Protein AF-D7URT6-F1 (afdb_monomer)

Secondary structure (DSSP, 8-state):
--TTTT-SEEEEEEEEEE-GGGGGT--TTS-GGGGHHHHHH----EEEEEEEEEEHHHHHHHHHHHTTS---EEEEEEEEEESPPPPPPTTPPPB--SEEEEEEEEETTGGGHHHHHHHTB-TT--EEEEES-S-----TTTPPP-TT--EEE-TT-TT-HHHHHHHHS-TTS-TT--EEE-TTS----HHHHHHHHHHHT---SEEE-TTS---SSPPTTS------TT--EEE-TTS--SSPPSS--S--SEEE-TTS---SPPP-

pLDDT: mean 91.6, std 8.25, range [48.69, 98.69]

Nearest PDB structures (foldseek):
  1wwl-assembly1_B  TM=9.695E-01  e=3.373E-27  Mus musculus
  4glp-assembly1_A  TM=9.513E-01  e=6.652E-26  Homo sapiens
  6nig-assembly1_B  TM=7.083E-01  e=5.178E-06  Homo sapiens
  3a79-assembly1_B  TM=6.663E-01  e=2.865E-05  Mus musculus
  6nih-assembly1_A  TM=6.741E-01  e=2.344E-04  Homo sapiens

Structure (mmCIF, N/CA/C/O backbone):
data_AF-D7URT6-F1
#
_entry.id   AF-D7URT6-F1
#
loop_
_atom_site.group_PDB
_atom_site.id
_atom_site.type_symbol
_atom_site.label_atom_id
_atom_site.label_alt_id
_atom_site.label_comp_id
_atom_site.label_asym_id
_atom_site.label_entity_id
_atom_site.label_seq_id
_atom_site.pdbx_PDB_ins_code
_atom_site.Cartn_x
_atom_site.Cartn_y
_atom_site.Cartn_z
_atom_site.occupancy
_atom_site.B_iso_or_equiv
_atom_site.auth_seq_id
_atom_site.auth_comp_id
_atom_site.auth_asym_id
_atom_site.auth_atom_id
_atom_site.pdbx_PDB_model_num
ATOM 1 N N . ALA A 1 1 ? -30.650 -4.615 18.374 1.00 48.69 1 ALA A N 1
ATOM 2 C CA . ALA A 1 1 ? -30.144 -5.983 18.142 1.00 48.69 1 ALA A CA 1
ATOM 3 C C . ALA A 1 1 ? -28.849 -5.892 17.343 1.00 48.69 1 ALA A C 1
ATOM 5 O O . ALA A 1 1 ? -28.851 -5.259 16.295 1.00 48.69 1 ALA A O 1
ATOM 6 N N . PHE A 1 2 ? -27.748 -6.452 17.845 1.00 75.50 2 PHE A N 1
ATOM 7 C CA . PHE A 1 2 ? -26.456 -6.427 17.156 1.00 75.50 2 PHE A CA 1
ATOM 8 C C . PHE A 1 2 ? -26.371 -7.612 16.179 1.00 75.50 2 PHE A C 1
ATOM 10 O O . PHE A 1 2 ? -26.041 -8.725 16.576 1.00 75.50 2 PHE A O 1
ATOM 17 N N . GLN A 1 3 ? -26.728 -7.392 14.912 1.00 79.06 3 GLN A N 1
ATOM 18 C CA . GLN A 1 3 ? -26.862 -8.473 13.921 1.00 79.06 3 GLN A CA 1
ATOM 19 C C . GLN A 1 3 ? -25.513 -9.025 13.419 1.00 79.06 3 GLN A C 1
ATOM 21 O O . GLN A 1 3 ? -25.420 -10.205 13.100 1.00 79.06 3 GLN A O 1
ATOM 26 N N . CYS A 1 4 ? -24.447 -8.217 13.412 1.00 84.56 4 CYS A N 1
ATOM 27 C CA . CYS A 1 4 ? -23.161 -8.589 12.799 1.00 84.56 4 CYS A CA 1
ATOM 28 C C . CYS A 1 4 ? -22.123 -9.183 13.776 1.00 84.56 4 CYS A C 1
ATOM 30 O O . CYS A 1 4 ? -20.981 -9.416 13.397 1.00 84.56 4 CYS A O 1
ATOM 32 N N . VAL A 1 5 ? -22.485 -9.439 15.037 1.00 78.75 5 VAL A N 1
ATOM 33 C CA . VAL A 1 5 ? -21.539 -9.827 16.115 1.00 78.75 5 VAL A CA 1
ATOM 34 C C . VAL A 1 5 ? -20.852 -11.170 15.850 1.00 78.75 5 VAL A C 1
ATOM 36 O O . VAL A 1 5 ? -19.694 -11.373 16.221 1.00 78.75 5 VAL A O 1
ATOM 39 N N . ALA A 1 6 ? -21.563 -12.091 15.198 1.00 85.12 6 ALA A N 1
ATOM 40 C CA . ALA A 1 6 ? -21.060 -13.423 14.875 1.00 85.12 6 ALA A CA 1
ATOM 41 C C . ALA A 1 6 ? -20.276 -13.482 13.551 1.00 85.12 6 ALA A C 1
ATOM 43 O O . ALA A 1 6 ? -19.681 -14.521 13.255 1.00 85.12 6 ALA A O 1
ATOM 44 N N . ALA A 1 7 ? -20.270 -12.401 12.765 1.00 92.19 7 ALA A N 1
ATOM 45 C CA . ALA A 1 7 ? -19.642 -12.374 11.452 1.00 92.19 7 ALA A CA 1
ATOM 46 C C . ALA A 1 7 ? -18.107 -12.343 11.553 1.00 92.19 7 ALA A C 1
ATOM 48 O O . ALA A 1 7 ? -17.528 -11.783 12.486 1.00 92.19 7 ALA A O 1
ATOM 49 N N . VAL A 1 8 ? -17.442 -12.969 10.580 1.00 94.94 8 VAL A N 1
ATOM 50 C CA . VAL A 1 8 ? -15.973 -12.945 10.437 1.00 94.94 8 VAL A CA 1
ATOM 51 C C . VAL A 1 8 ? -15.530 -11.759 9.581 1.00 94.94 8 VAL A C 1
ATOM 53 O O . VAL A 1 8 ? -14.460 -11.192 9.809 1.00 94.94 8 VAL A O 1
ATOM 56 N N . GLU A 1 9 ? -16.376 -11.369 8.637 1.00 96.50 9 GLU A N 1
ATOM 57 C CA . GLU A 1 9 ? -16.185 -10.244 7.737 1.00 96.50 9 GLU A CA 1
ATOM 58 C C . GLU A 1 9 ? -17.343 -9.272 7.918 1.00 96.50 9 GLU A C 1
ATOM 60 O O . GLU A 1 9 ? -18.505 -9.679 7.968 1.00 96.50 9 GLU A O 1
ATOM 65 N N . VAL A 1 10 ? -17.009 -7.999 8.100 1.00 96.50 10 VAL A N 1
ATOM 66 C CA . VAL A 1 10 ? -17.982 -6.933 8.324 1.00 96.50 10 VAL A CA 1
ATOM 67 C C . VAL A 1 10 ? -17.631 -5.761 7.431 1.00 96.50 10 VAL A C 1
ATOM 69 O O . VAL A 1 10 ? -16.489 -5.309 7.406 1.00 96.50 10 VAL A O 1
ATOM 72 N N . GLU A 1 11 ? -18.639 -5.243 6.745 1.00 96.69 11 GLU A N 1
ATOM 73 C CA . GLU A 1 11 ? -18.538 -4.048 5.923 1.00 96.69 11 GLU A CA 1
ATOM 74 C C . GLU A 1 11 ? -19.491 -2.979 6.457 1.00 96.69 11 GLU A C 1
ATOM 76 O O . GLU A 1 11 ? -20.668 -3.241 6.716 1.00 96.69 11 GLU A O 1
ATOM 81 N N . ILE A 1 12 ? -18.969 -1.770 6.646 1.00 95.06 12 ILE A N 1
ATOM 82 C CA . ILE A 1 12 ? -19.717 -0.615 7.131 1.00 95.06 12 ILE A CA 1
ATOM 83 C C . ILE A 1 12 ? -19.572 0.506 6.107 1.00 95.06 12 ILE A C 1
ATOM 85 O O . ILE A 1 12 ? -18.485 1.051 5.913 1.00 95.06 12 ILE A O 1
ATOM 89 N N . ARG A 1 13 ? -20.687 0.874 5.470 1.00 95.62 13 ARG A N 1
ATOM 90 C CA . ARG A 1 13 ? -20.753 1.968 4.494 1.00 95.62 13 ARG A CA 1
ATOM 91 C C . ARG A 1 13 ? -21.508 3.159 5.075 1.00 95.62 13 ARG A C 1
ATOM 93 O O . ARG A 1 13 ? -22.660 3.024 5.479 1.00 95.62 13 ARG A O 1
ATOM 100 N N . GLY A 1 14 ? -20.875 4.330 5.088 1.00 91.81 14 GLY A N 1
ATOM 101 C CA . GLY A 1 14 ? -21.492 5.576 5.557 1.00 91.81 14 GLY A CA 1
ATOM 102 C C . GLY A 1 14 ? -22.367 6.286 4.518 1.00 91.81 14 GLY A C 1
ATOM 103 O O . GLY A 1 14 ? -23.086 7.221 4.868 1.00 91.81 14 GLY A O 1
ATOM 104 N N . GLY A 1 15 ? -22.324 5.864 3.248 1.00 92.75 15 GLY A N 1
ATOM 105 C CA . GLY A 1 15 ? -23.099 6.462 2.154 1.00 92.75 15 GLY A CA 1
ATOM 106 C C . GLY A 1 15 ? -22.745 7.925 1.853 1.00 92.75 15 GLY A C 1
ATOM 107 O O . GLY A 1 15 ? -23.629 8.706 1.516 1.00 92.75 15 GLY A O 1
ATOM 108 N N . GLY A 1 16 ? -21.486 8.320 2.050 1.00 90.69 16 GLY A N 1
ATOM 109 C CA . GLY A 1 16 ? -20.978 9.683 1.862 1.00 90.69 16 GLY A CA 1
ATOM 110 C C . GLY A 1 16 ? -21.329 10.656 2.992 1.00 90.69 16 GLY A C 1
ATOM 111 O O . GLY A 1 16 ? -21.086 11.854 2.874 1.00 90.69 16 GLY A O 1
ATOM 112 N N . ARG A 1 17 ? -21.923 10.177 4.092 1.00 93.75 17 ARG A N 1
ATOM 113 C CA . ARG A 1 17 ? -22.353 11.035 5.205 1.00 93.75 17 ARG A CA 1
ATOM 114 C C . ARG A 1 17 ? -21.171 11.526 6.042 1.00 93.75 17 ARG A C 1
ATOM 116 O O . ARG A 1 17 ? -20.199 10.799 6.247 1.00 93.75 17 ARG A O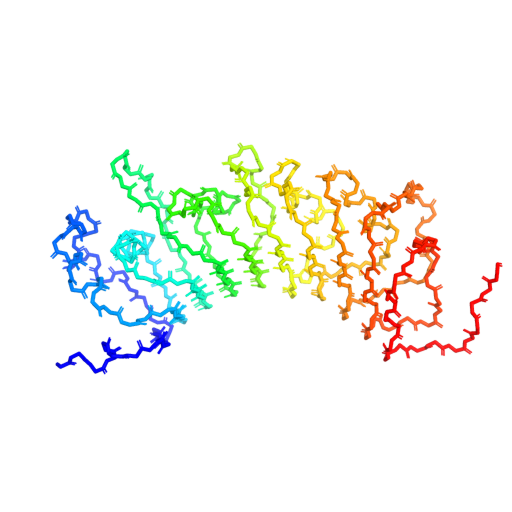 1
ATOM 123 N N . SER A 1 18 ? -21.313 12.734 6.591 1.00 94.94 18 SER A N 1
ATOM 124 C CA . SER A 1 18 ? -20.423 13.252 7.636 1.00 94.94 18 SER A CA 1
ATOM 125 C C . SER A 1 18 ? -20.775 12.657 8.996 1.00 94.94 18 SER A C 1
ATOM 127 O O . SER A 1 18 ? -21.934 12.686 9.422 1.00 94.94 18 SER A O 1
ATOM 129 N N . LEU A 1 19 ? -19.761 12.123 9.676 1.00 94.06 19 LEU A N 1
ATOM 130 C CA . LEU A 1 19 ? -19.852 11.581 11.029 1.00 94.06 19 LEU A CA 1
ATOM 131 C C . LEU A 1 19 ? -19.512 12.614 12.116 1.00 94.06 19 LEU A C 1
ATOM 133 O O . LEU A 1 19 ? -19.599 12.288 13.296 1.00 94.06 19 LEU A O 1
ATOM 137 N N . GLU A 1 20 ? -19.210 13.866 11.758 1.00 91.56 20 GLU A N 1
ATOM 138 C CA . GLU A 1 20 ? -18.975 14.970 12.708 1.00 91.56 20 GLU A CA 1
ATOM 139 C C . GLU A 1 20 ? -20.057 15.106 13.799 1.00 91.56 20 GLU A C 1
ATOM 141 O O . GLU A 1 20 ? -19.698 15.305 14.963 1.00 91.56 20 GLU A O 1
ATOM 146 N N . PRO A 1 21 ? -21.371 14.930 13.522 1.00 92.06 21 PRO A N 1
ATOM 147 C CA . PRO A 1 21 ? -22.391 15.025 14.568 1.00 92.06 21 PRO A CA 1
ATOM 148 C C . PRO A 1 21 ? -22.237 13.990 15.694 1.00 92.06 21 PRO A C 1
ATOM 150 O O . PRO A 1 21 ? -22.777 14.197 16.784 1.00 92.06 21 PRO A O 1
ATOM 153 N N . LEU A 1 22 ? -21.516 12.885 15.457 1.00 88.62 22 LEU A N 1
ATOM 154 C CA . LEU A 1 22 ? -21.252 11.864 16.474 1.00 88.62 22 LEU A CA 1
ATOM 155 C C . LEU A 1 22 ? -20.263 12.339 17.541 1.00 88.62 22 LEU A C 1
ATOM 157 O O . LEU A 1 22 ? -20.326 11.827 18.654 1.00 88.62 22 LEU A O 1
ATOM 161 N N . LEU A 1 23 ? -19.440 13.358 17.272 1.00 86.31 23 LEU A N 1
ATOM 162 C CA . LEU A 1 23 ? -18.526 13.931 18.270 1.00 86.31 23 LEU A CA 1
ATOM 163 C C . LEU A 1 23 ? -19.263 14.502 19.491 1.00 86.31 23 LEU A C 1
ATOM 165 O O . LEU A 1 23 ? -18.725 14.517 20.588 1.00 86.31 23 LEU A O 1
ATOM 169 N N . LYS A 1 24 ? -20.521 14.936 19.330 1.00 86.25 24 LYS A N 1
ATOM 170 C CA . LYS A 1 24 ? -21.352 15.414 20.452 1.00 86.25 24 LYS A CA 1
ATOM 171 C C . LYS A 1 24 ? -21.920 14.279 21.310 1.00 86.25 24 LYS A C 1
ATOM 173 O O . LYS A 1 24 ? -22.498 14.544 22.358 1.00 86.25 24 LYS A O 1
ATOM 178 N N . ARG A 1 25 ? -21.856 13.039 20.820 1.00 80.44 25 ARG A N 1
ATOM 179 C CA . ARG A 1 25 ? -22.504 11.860 21.419 1.00 80.44 25 ARG A CA 1
ATOM 180 C C . ARG A 1 25 ? -21.507 10.821 21.914 1.00 80.44 25 ARG A C 1
ATOM 182 O O . ARG A 1 25 ? -21.854 10.037 22.789 1.00 80.44 25 ARG A O 1
ATOM 189 N N . VAL A 1 26 ? -20.320 10.784 21.320 1.00 79.69 26 VAL A N 1
ATOM 190 C CA . VAL A 1 26 ? -19.266 9.824 21.626 1.00 79.69 26 VAL A CA 1
ATOM 191 C C . VAL A 1 26 ? -18.120 10.575 22.278 1.00 79.69 26 VAL A C 1
ATOM 193 O O . VAL A 1 26 ? -17.533 11.463 21.665 1.00 79.69 26 VAL A O 1
ATOM 196 N N . ASP A 1 27 ? -17.791 10.189 23.505 1.00 75.81 27 ASP A N 1
ATOM 197 C CA . ASP A 1 27 ? -16.550 10.617 24.132 1.00 75.81 27 ASP A CA 1
ATOM 198 C C . ASP A 1 27 ? -15.394 9.799 23.544 1.00 75.81 27 ASP A C 1
ATOM 200 O O . ASP A 1 27 ? -15.218 8.621 23.858 1.00 75.81 27 ASP A O 1
ATOM 204 N N . ALA A 1 28 ? -14.624 10.423 22.651 1.00 66.81 28 ALA A N 1
ATOM 205 C CA . ALA A 1 28 ? -13.457 9.807 22.023 1.00 66.81 28 ALA A CA 1
ATOM 206 C C . ALA A 1 28 ? -12.317 9.514 23.020 1.00 66.81 28 ALA A C 1
ATOM 208 O O . ALA A 1 28 ? -11.410 8.755 22.685 1.00 66.81 28 ALA A O 1
ATOM 209 N N . ASN A 1 29 ? -12.377 10.080 24.233 1.00 67.62 29 ASN A N 1
ATOM 210 C CA . ASN A 1 29 ? -11.417 9.847 25.311 1.00 67.62 29 ASN A CA 1
ATOM 211 C C . ASN A 1 29 ? -11.916 8.831 26.350 1.00 67.62 29 ASN A C 1
ATOM 213 O O . ASN A 1 29 ? -11.217 8.575 27.333 1.00 67.62 29 ASN A O 1
ATOM 217 N N . ALA A 1 30 ? -13.111 8.258 26.166 1.00 75.56 30 ALA A N 1
ATOM 218 C CA . ALA A 1 30 ? -13.621 7.224 27.057 1.00 75.56 30 ALA A CA 1
ATOM 219 C C . ALA A 1 30 ? -12.663 6.023 27.099 1.00 75.56 30 ALA A C 1
ATOM 221 O O . ALA A 1 30 ? -12.114 5.625 26.069 1.00 75.56 30 ALA A O 1
ATOM 222 N N . ASP A 1 31 ? -12.480 5.421 28.281 1.00 79.88 31 ASP A N 1
ATOM 223 C CA . ASP A 1 31 ? -11.551 4.298 28.441 1.00 79.88 31 ASP A CA 1
ATOM 224 C C . ASP A 1 31 ? -12.008 3.098 27.582 1.00 79.88 31 ASP A C 1
ATOM 226 O O . ASP A 1 31 ? -13.041 2.480 27.880 1.00 79.88 31 ASP A O 1
ATOM 230 N N . PRO A 1 32 ? -11.246 2.712 26.536 1.00 79.62 32 PRO A N 1
ATOM 231 C CA . PRO A 1 32 ? -11.631 1.627 25.638 1.00 79.62 32 PRO A CA 1
ATOM 232 C C . PRO A 1 32 ? -11.699 0.269 26.352 1.00 79.62 32 PRO A C 1
ATOM 234 O O . PRO A 1 32 ? -12.360 -0.649 25.856 1.00 79.62 32 PRO A O 1
ATOM 237 N N . ARG A 1 33 ? -11.080 0.130 27.538 1.00 82.50 33 ARG A N 1
ATOM 238 C CA . ARG A 1 33 ? -11.137 -1.089 28.359 1.00 82.50 33 ARG A CA 1
ATOM 239 C C . ARG A 1 33 ? -12.557 -1.465 28.767 1.00 82.50 33 ARG A C 1
ATOM 241 O O . ARG A 1 33 ? -12.831 -2.653 28.911 1.00 82.50 33 ARG A O 1
ATOM 248 N N . GLN A 1 34 ? -13.471 -0.499 28.872 1.00 85.25 34 GLN A N 1
ATOM 249 C CA . GLN A 1 34 ? -14.874 -0.759 29.217 1.00 85.25 34 GLN A CA 1
ATOM 250 C C . GLN A 1 34 ? -15.575 -1.679 28.204 1.00 85.25 34 GLN A C 1
ATOM 252 O O . GLN A 1 34 ? -16.485 -2.421 28.566 1.00 85.25 34 GLN A O 1
ATOM 257 N N . TYR A 1 35 ? -15.129 -1.673 26.945 1.00 84.00 35 TYR A N 1
ATOM 258 C CA . TYR A 1 35 ? -15.700 -2.491 25.871 1.00 84.00 35 TYR A CA 1
ATOM 259 C C . TYR A 1 35 ? -14.833 -3.702 25.507 1.00 84.00 35 TYR A C 1
ATOM 261 O O . TYR A 1 35 ? -15.192 -4.462 24.603 1.00 84.00 35 TYR A O 1
ATOM 269 N N . ALA A 1 36 ? -13.703 -3.904 26.195 1.00 85.69 36 ALA A N 1
ATOM 270 C CA . ALA A 1 36 ? -12.697 -4.887 25.808 1.00 85.69 36 ALA A CA 1
ATOM 271 C C . ALA A 1 36 ? -13.251 -6.316 25.761 1.00 85.69 36 ALA A C 1
ATOM 273 O O . ALA A 1 36 ? -13.010 -7.016 24.779 1.00 85.69 36 ALA A O 1
ATOM 274 N N . ASP A 1 37 ? -14.028 -6.746 26.759 1.00 87.81 37 ASP A N 1
ATOM 275 C CA . ASP A 1 37 ? -14.575 -8.110 26.800 1.00 87.81 37 ASP A CA 1
ATOM 276 C C . ASP A 1 37 ? -15.586 -8.361 25.676 1.00 87.81 37 ASP A C 1
ATOM 278 O O . ASP A 1 37 ? -15.512 -9.380 24.982 1.00 87.81 37 ASP A O 1
ATOM 282 N N . THR A 1 38 ? -16.466 -7.390 25.422 1.00 88.00 38 THR A N 1
ATOM 283 C CA . THR A 1 38 ? -17.446 -7.445 24.330 1.00 88.00 38 THR A CA 1
ATOM 284 C C . THR A 1 38 ? -16.752 -7.541 22.974 1.00 88.00 38 THR A C 1
ATOM 286 O O . THR A 1 38 ? -17.100 -8.378 22.143 1.00 88.00 38 THR A O 1
ATOM 289 N N . VAL A 1 39 ? -15.730 -6.714 22.752 1.00 89.06 39 VAL A N 1
ATOM 290 C CA . VAL A 1 39 ? -15.010 -6.632 21.476 1.00 89.06 39 VAL A CA 1
ATOM 291 C C . VAL A 1 39 ? -14.081 -7.832 21.271 1.00 89.06 39 VAL A C 1
ATOM 293 O O . VAL A 1 39 ? -13.934 -8.329 20.154 1.00 89.06 39 VAL A O 1
ATOM 296 N N . LYS A 1 40 ? -13.504 -8.371 22.346 1.00 89.56 40 LYS A N 1
ATOM 297 C CA . LYS A 1 40 ? -12.691 -9.594 22.327 1.00 89.56 40 LYS A CA 1
ATOM 298 C C . LYS A 1 40 ? -13.519 -10.844 22.021 1.00 89.56 40 LYS A C 1
ATOM 300 O O . LYS A 1 40 ? -12.971 -11.811 21.477 1.00 89.56 40 LYS A O 1
ATOM 305 N N . ALA A 1 41 ? -14.812 -10.830 22.353 1.00 89.75 41 ALA A N 1
ATOM 306 C CA . ALA A 1 41 ? -15.760 -11.886 22.005 1.00 89.75 41 ALA A CA 1
ATOM 307 C C . ALA A 1 41 ? -16.173 -11.864 20.520 1.00 89.75 41 ALA A C 1
ATOM 309 O O . ALA A 1 41 ? -16.638 -12.886 20.006 1.00 89.75 41 ALA A O 1
ATOM 310 N N . LEU A 1 42 ? -15.966 -10.747 19.807 1.00 90.50 42 LEU A N 1
ATOM 311 C CA . LEU A 1 42 ? -16.277 -10.646 18.381 1.00 90.50 42 LEU A CA 1
ATOM 312 C C . LEU A 1 42 ? -15.426 -11.614 17.550 1.00 90.50 42 LEU A C 1
ATOM 314 O O . LEU A 1 42 ? -14.211 -11.769 17.730 1.00 90.50 42 LEU A O 1
ATOM 318 N N . ARG A 1 43 ? -16.076 -12.255 16.575 1.00 92.50 43 ARG A N 1
ATOM 319 C CA . ARG A 1 43 ? -15.414 -13.169 15.631 1.00 92.50 43 ARG A CA 1
ATOM 320 C C . ARG A 1 43 ? -14.798 -12.460 14.431 1.00 92.50 43 ARG A C 1
ATOM 322 O O . ARG A 1 43 ? -14.080 -13.109 13.674 1.00 92.50 43 ARG A O 1
ATOM 329 N N . VAL A 1 44 ? -15.009 -11.151 14.311 1.00 94.69 44 VAL A N 1
ATOM 330 C CA . VAL A 1 44 ? -14.521 -10.335 13.200 1.00 94.69 44 VAL A CA 1
ATOM 331 C C . VAL A 1 44 ? -13.002 -10.481 13.053 1.00 94.69 44 VAL A C 1
ATOM 333 O O . VAL A 1 44 ? -12.236 -10.448 14.024 1.00 94.69 44 VAL A O 1
ATOM 336 N N . ARG A 1 45 ? -12.573 -10.715 11.816 1.00 96.38 45 ARG A N 1
ATOM 337 C CA . ARG A 1 45 ? -11.174 -10.794 11.374 1.00 96.38 45 ARG A CA 1
ATOM 338 C C . ARG A 1 45 ? -10.890 -9.804 10.256 1.00 96.38 45 ARG A C 1
ATOM 340 O O . ARG A 1 45 ? -9.762 -9.319 10.193 1.00 96.38 45 ARG A O 1
ATOM 347 N N . ARG A 1 46 ? -11.905 -9.496 9.447 1.00 97.75 46 ARG A N 1
ATOM 348 C CA . ARG A 1 46 ? -11.848 -8.566 8.323 1.00 97.75 46 ARG A CA 1
ATOM 349 C C . ARG A 1 46 ? -12.891 -7.481 8.514 1.00 97.75 46 ARG A C 1
ATOM 351 O O . ARG A 1 46 ? -14.061 -7.790 8.738 1.00 97.75 46 ARG A O 1
ATOM 358 N N . LEU A 1 47 ? -12.452 -6.233 8.468 1.00 97.75 47 LEU A N 1
ATOM 359 C CA . LEU A 1 47 ? -13.321 -5.076 8.604 1.00 97.75 47 LEU A CA 1
ATOM 360 C C . LEU A 1 47 ? -13.072 -4.125 7.443 1.00 97.75 47 LEU A C 1
ATOM 362 O O . LEU A 1 47 ? -11.949 -3.663 7.262 1.00 97.75 47 LEU A O 1
ATOM 366 N N . THR A 1 48 ? -14.135 -3.794 6.725 1.00 98.00 48 THR A N 1
ATOM 367 C CA . THR A 1 48 ? -14.135 -2.751 5.703 1.00 98.00 48 THR A CA 1
ATOM 368 C C . THR A 1 48 ? -14.983 -1.587 6.190 1.00 98.00 48 THR A C 1
ATOM 370 O O . THR A 1 48 ? -16.139 -1.769 6.571 1.00 98.00 48 THR A O 1
ATOM 373 N N . VAL A 1 49 ? -14.415 -0.386 6.185 1.00 97.44 49 VAL A N 1
ATOM 374 C CA . VAL A 1 49 ? -15.125 0.855 6.498 1.00 97.44 49 VAL A CA 1
ATOM 375 C C . VAL A 1 49 ? -14.970 1.790 5.318 1.00 97.44 49 VAL A C 1
ATOM 377 O O . VAL A 1 49 ? -13.849 2.050 4.882 1.00 97.44 49 VAL A O 1
ATOM 380 N N . GLY A 1 50 ? -16.080 2.313 4.807 1.00 97.06 50 GLY A N 1
ATOM 381 C CA . GLY A 1 50 ? -15.981 3.195 3.662 1.00 97.06 50 GLY A CA 1
ATOM 382 C C . GLY A 1 50 ? -17.149 4.117 3.386 1.00 97.06 50 GLY A C 1
ATOM 383 O O . GLY A 1 50 ? -18.182 4.071 4.059 1.00 97.06 50 GLY A O 1
ATOM 384 N N . ALA A 1 51 ? -16.965 4.948 2.360 1.00 96.94 51 ALA A N 1
ATOM 385 C CA . ALA A 1 51 ? -17.923 5.945 1.896 1.00 96.94 51 ALA A CA 1
ATOM 386 C C . ALA A 1 51 ? -18.406 6.848 3.042 1.00 96.94 51 ALA A C 1
ATOM 388 O O . ALA A 1 51 ? -19.591 6.847 3.378 1.00 96.94 51 ALA A O 1
ATOM 389 N N . ALA A 1 52 ? -17.505 7.578 3.696 1.00 97.00 52 ALA A N 1
ATOM 390 C CA . ALA A 1 52 ? -17.858 8.453 4.814 1.00 97.00 52 ALA A CA 1
ATOM 391 C C . ALA A 1 52 ? -16.836 9.572 5.022 1.00 97.00 52 ALA A C 1
ATOM 393 O O . ALA A 1 52 ? -15.649 9.408 4.750 1.00 97.00 52 ALA A O 1
ATOM 394 N N . LYS A 1 53 ? -17.291 10.683 5.601 1.00 97.19 53 LYS A N 1
ATOM 395 C CA . LYS A 1 53 ? -16.413 11.720 6.145 1.00 97.19 53 LYS A CA 1
ATOM 396 C C . LYS A 1 53 ? -16.294 11.519 7.653 1.00 97.19 53 LYS A C 1
ATOM 398 O O . LYS A 1 53 ? -17.304 11.544 8.361 1.00 97.19 53 LYS A O 1
ATOM 403 N N . VAL A 1 54 ? -15.083 11.248 8.135 1.00 96.38 54 VAL A N 1
ATOM 404 C CA . VAL A 1 54 ? -14.825 10.747 9.490 1.00 96.38 54 VAL A CA 1
ATOM 405 C C . VAL A 1 54 ? -13.815 11.648 10.203 1.00 96.38 54 VAL A C 1
ATOM 407 O O . VAL A 1 54 ? -12.663 11.706 9.785 1.00 96.38 54 VAL A O 1
ATOM 410 N N . PRO A 1 55 ? -14.194 12.300 11.311 1.00 95.06 55 PRO A N 1
ATOM 411 C CA . PRO A 1 55 ? -13.235 12.982 12.172 1.00 95.06 55 PRO A CA 1
ATOM 412 C C . PRO A 1 55 ? -12.154 12.046 12.702 1.00 95.06 55 PRO A C 1
ATOM 414 O O . PRO A 1 55 ? -12.460 10.938 13.164 1.00 95.06 55 PRO A O 1
ATOM 417 N N . ALA A 1 56 ? -10.903 12.505 12.697 1.00 94.00 56 ALA A N 1
ATOM 418 C CA . ALA A 1 56 ? -9.753 11.740 13.165 1.00 94.00 56 ALA A CA 1
ATOM 419 C C . ALA A 1 56 ? -9.958 11.187 14.585 1.0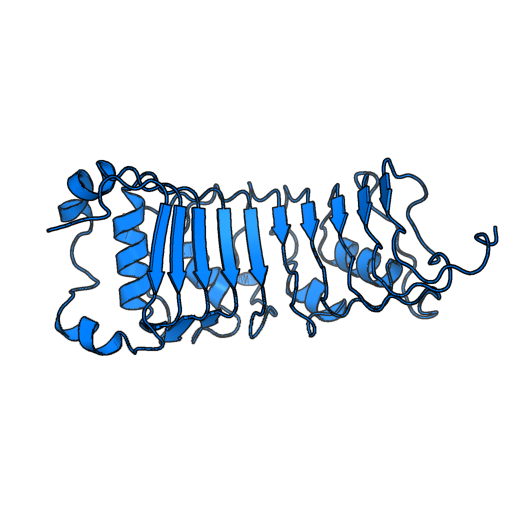0 94.00 56 ALA A C 1
ATOM 421 O O . ALA A 1 56 ? -9.593 10.044 14.849 1.00 94.00 56 ALA A O 1
ATOM 422 N N . GLN A 1 57 ? -10.621 11.936 15.472 1.00 91.75 57 GLN A N 1
ATOM 423 C CA . GLN A 1 57 ? -10.923 11.526 16.849 1.00 91.75 57 GLN A CA 1
ATOM 424 C C . GLN A 1 57 ? -11.830 10.285 16.906 1.00 91.75 57 GLN A C 1
ATOM 426 O O . GLN A 1 57 ? -11.629 9.406 17.742 1.00 91.75 57 GLN A O 1
ATOM 431 N N . LEU A 1 58 ? -12.808 10.174 15.999 1.00 92.69 58 LEU A N 1
ATOM 432 C CA . LEU A 1 58 ? -13.671 8.991 15.931 1.00 92.69 58 LEU A CA 1
ATOM 433 C C . LEU A 1 58 ? -12.918 7.788 15.364 1.00 92.69 58 LEU A C 1
ATOM 435 O O . LEU A 1 58 ? -13.099 6.670 15.848 1.00 92.69 58 LEU A O 1
ATOM 439 N N . LEU A 1 59 ? -12.058 8.014 14.366 1.00 94.00 59 LEU A N 1
ATOM 440 C CA . LEU A 1 59 ? -11.234 6.957 13.791 1.00 94.00 59 LEU A CA 1
ATOM 441 C C . LEU A 1 59 ? -10.280 6.377 14.842 1.00 94.00 59 LEU A C 1
ATOM 443 O O . LEU A 1 59 ? -10.277 5.166 15.048 1.00 94.00 59 LEU A O 1
ATOM 447 N N . VAL A 1 60 ? -9.516 7.214 15.550 1.00 91.94 60 VAL A N 1
ATOM 448 C CA . VAL A 1 60 ? -8.574 6.730 16.575 1.00 91.94 60 VAL A CA 1
ATOM 449 C C . VAL A 1 60 ? -9.288 6.090 17.765 1.00 91.94 60 VAL A C 1
ATOM 451 O O . VAL A 1 60 ? -8.816 5.075 18.279 1.00 91.94 60 VAL A O 1
ATOM 454 N N . GLY A 1 61 ? -10.465 6.593 18.154 1.00 90.50 61 GLY A N 1
ATOM 455 C CA . GLY A 1 61 ? -11.311 5.945 19.158 1.00 90.50 61 GLY A CA 1
ATOM 456 C C . GLY A 1 61 ? -11.721 4.532 18.727 1.00 90.50 61 GLY A C 1
ATOM 457 O O . GLY A 1 61 ? -11.567 3.573 19.486 1.00 90.50 61 GLY A O 1
ATOM 458 N N . ALA A 1 62 ? -12.148 4.366 17.472 1.00 91.88 62 ALA A N 1
ATOM 459 C CA . ALA A 1 62 ? -12.472 3.054 16.919 1.00 91.88 62 ALA A CA 1
ATOM 460 C C . ALA A 1 62 ? -11.243 2.128 16.853 1.00 91.88 62 ALA A C 1
ATOM 462 O O . ALA A 1 62 ? -11.334 0.973 17.269 1.00 91.88 62 ALA A O 1
ATOM 463 N N . LEU A 1 63 ? -10.086 2.620 16.391 1.00 93.19 63 LEU A N 1
ATOM 464 C CA . LEU A 1 63 ? -8.834 1.850 16.359 1.00 93.19 63 LEU A CA 1
ATOM 465 C C . LEU A 1 63 ? -8.421 1.379 17.763 1.00 93.19 63 LEU A C 1
ATOM 467 O O . LEU A 1 63 ? -8.029 0.223 17.929 1.00 93.19 63 LEU A O 1
ATOM 471 N N . SER A 1 64 ? -8.581 2.239 18.773 1.00 90.81 64 SER A N 1
ATOM 472 C CA . SER A 1 64 ? -8.288 1.933 20.181 1.00 90.81 64 SER A CA 1
ATOM 473 C C . SER A 1 64 ? -9.156 0.801 20.715 1.00 90.81 64 SER A C 1
ATOM 475 O O . SER A 1 64 ? -8.657 -0.147 21.320 1.00 90.81 64 SER A O 1
ATOM 477 N N . VAL A 1 65 ? -10.464 0.861 20.459 1.00 90.81 65 VAL A N 1
ATOM 478 C CA . VAL A 1 65 ? -11.405 -0.191 20.863 1.00 90.81 65 VAL A CA 1
ATOM 479 C C . VAL A 1 65 ? -11.096 -1.499 20.125 1.00 90.81 65 VAL A C 1
ATOM 481 O O . VAL A 1 65 ? -11.030 -2.571 20.732 1.00 90.81 65 VAL A O 1
ATOM 484 N N . LEU A 1 66 ? -10.828 -1.424 18.819 1.00 92.94 66 LEU A N 1
ATOM 485 C CA . LEU A 1 66 ? -10.485 -2.584 17.996 1.00 92.94 66 LEU A CA 1
ATOM 486 C C . LEU A 1 66 ? -9.140 -3.217 18.381 1.00 92.94 66 LEU A C 1
ATOM 488 O O . LEU A 1 66 ? -8.941 -4.396 18.086 1.00 92.94 66 LEU A O 1
ATOM 492 N N . ALA A 1 67 ? -8.239 -2.518 19.076 1.00 92.31 67 ALA A N 1
ATOM 493 C CA . ALA A 1 67 ? -6.966 -3.081 19.539 1.00 92.31 67 ALA A CA 1
ATOM 494 C C . ALA A 1 67 ? -7.131 -4.228 20.560 1.00 92.31 67 ALA A C 1
ATOM 496 O O . ALA A 1 67 ? -6.222 -5.052 20.742 1.00 92.31 67 ALA A O 1
ATOM 497 N N . TYR A 1 68 ? -8.303 -4.321 21.199 1.00 92.12 68 TYR A N 1
ATOM 498 C CA . TYR A 1 68 ? -8.699 -5.437 22.068 1.00 92.12 68 TYR A CA 1
ATOM 499 C C . TYR A 1 68 ? -9.364 -6.592 21.307 1.00 92.12 68 TYR A C 1
ATOM 501 O O . TYR A 1 68 ? -9.526 -7.688 21.851 1.00 92.12 68 TYR A O 1
ATOM 509 N N . SER A 1 69 ? -9.731 -6.365 20.045 1.00 92.88 69 SER A N 1
ATOM 510 C CA . SER A 1 69 ? -10.316 -7.378 19.173 1.00 92.88 69 SER A CA 1
ATOM 511 C C . SER A 1 69 ? -9.257 -8.353 18.645 1.00 92.88 69 SER A C 1
ATOM 513 O O . SER A 1 69 ? -8.058 -8.262 18.917 1.00 92.88 69 SER A O 1
ATOM 515 N N . ARG A 1 70 ? -9.716 -9.313 17.844 1.00 93.62 70 ARG A N 1
ATOM 516 C CA . ARG A 1 70 ? -8.867 -10.254 17.106 1.00 93.62 70 ARG A CA 1
ATOM 517 C C . ARG A 1 70 ? -8.777 -9.903 15.614 1.00 93.62 70 ARG A C 1
ATOM 519 O O . ARG A 1 70 ? -8.464 -10.790 14.818 1.00 93.62 70 ARG A O 1
ATOM 526 N N . LEU A 1 71 ? -9.081 -8.656 15.244 1.00 96.38 71 LEU A N 1
ATOM 527 C CA . LEU A 1 71 ? -9.023 -8.165 13.868 1.00 96.38 71 LEU A CA 1
ATOM 528 C C . LEU A 1 71 ? -7.628 -8.391 13.267 1.00 96.38 71 LEU A C 1
ATOM 530 O O . LEU A 1 71 ? -6.618 -8.277 13.959 1.00 96.38 71 LEU A O 1
ATOM 534 N N . LYS A 1 72 ? -7.582 -8.755 11.984 1.00 97.12 72 LYS A N 1
ATOM 535 C CA . LYS A 1 72 ? -6.344 -9.026 11.241 1.00 97.12 72 LYS A CA 1
ATOM 536 C C . LYS A 1 72 ? -6.222 -8.187 9.985 1.00 97.12 72 LYS A C 1
ATOM 538 O O . LYS A 1 72 ? -5.106 -7.839 9.615 1.00 97.12 72 LYS A O 1
ATOM 543 N N . GLU A 1 73 ? -7.339 -7.865 9.357 1.00 98.25 73 GLU A N 1
ATOM 544 C CA . GLU A 1 73 ? -7.374 -7.119 8.110 1.00 98.25 73 GLU A CA 1
ATOM 545 C C . GLU A 1 73 ? -8.315 -5.928 8.283 1.00 98.25 73 GLU A C 1
ATOM 547 O O . GLU A 1 73 ? -9.451 -6.089 8.743 1.00 98.25 73 GLU A O 1
ATOM 552 N N . LEU A 1 74 ? -7.820 -4.739 7.948 1.00 98.50 74 LEU A N 1
ATOM 553 C CA . LEU A 1 74 ? -8.597 -3.507 7.937 1.00 98.50 74 LEU A CA 1
ATOM 554 C C . LEU A 1 74 ? -8.527 -2.893 6.544 1.00 98.50 74 LEU A C 1
ATOM 556 O O . LEU A 1 74 ? -7.435 -2.698 6.012 1.00 98.50 74 LEU A O 1
ATOM 560 N N . THR A 1 75 ? -9.685 -2.546 6.002 1.00 98.50 75 THR A N 1
ATOM 561 C CA . THR A 1 75 ? -9.821 -1.822 4.743 1.00 98.50 75 THR A CA 1
ATOM 562 C C . THR A 1 75 ? -10.533 -0.504 5.000 1.00 98.50 75 THR A C 1
ATOM 564 O O . THR A 1 75 ? -11.638 -0.488 5.542 1.00 98.50 75 THR A O 1
ATOM 567 N N . LEU A 1 76 ? -9.901 0.600 4.611 1.00 98.31 76 LEU A N 1
ATOM 568 C CA . LEU A 1 76 ? -10.485 1.936 4.603 1.00 98.31 76 LEU A CA 1
ATOM 569 C C . LEU A 1 76 ? -10.655 2.374 3.148 1.00 98.31 76 LEU A C 1
ATOM 571 O O . LEU A 1 76 ? -9.671 2.430 2.410 1.00 98.31 76 LEU A O 1
ATOM 575 N N . GLU A 1 77 ? -11.886 2.657 2.733 1.00 97.81 77 GLU A N 1
ATOM 576 C CA . GLU A 1 77 ? -12.210 2.943 1.331 1.00 97.81 77 GLU A CA 1
ATOM 577 C C . GLU A 1 77 ? -13.103 4.179 1.179 1.00 97.81 77 GLU A C 1
ATOM 579 O O . GLU A 1 77 ? -14.132 4.279 1.839 1.00 97.81 77 GLU A O 1
ATOM 584 N N . ASP A 1 78 ? -12.764 5.097 0.274 1.00 97.50 78 ASP A N 1
ATOM 585 C CA . ASP A 1 78 ? -13.570 6.295 -0.011 1.00 97.50 78 ASP A CA 1
ATOM 586 C C . ASP A 1 78 ? -13.881 7.094 1.271 1.00 97.50 78 ASP A C 1
ATOM 588 O O . ASP A 1 78 ? -15.042 7.374 1.602 1.00 97.50 78 ASP A O 1
ATOM 592 N N . LEU A 1 79 ? -12.831 7.395 2.042 1.00 97.25 79 LEU A N 1
ATOM 593 C CA . LEU A 1 79 ? -12.934 8.117 3.310 1.00 97.25 79 LEU A CA 1
ATOM 594 C C . LEU A 1 79 ? -12.275 9.493 3.234 1.00 97.25 79 LEU A C 1
ATOM 596 O O . LEU A 1 79 ? -11.162 9.633 2.733 1.00 97.25 79 LEU A O 1
ATOM 600 N N . GLU A 1 80 ? -12.931 10.489 3.825 1.00 97.00 80 GLU A N 1
ATOM 601 C CA . GLU A 1 80 ? -12.338 11.800 4.102 1.00 97.00 80 GLU A CA 1
ATOM 602 C C . GLU A 1 80 ? -12.075 11.920 5.601 1.00 97.00 80 GLU A C 1
ATOM 604 O O . GLU A 1 80 ? -13.015 12.070 6.387 1.00 97.00 80 GLU A O 1
ATOM 609 N N . ILE A 1 81 ? -10.805 11.824 6.001 1.00 96.31 81 ILE A N 1
ATOM 610 C CA . ILE A 1 81 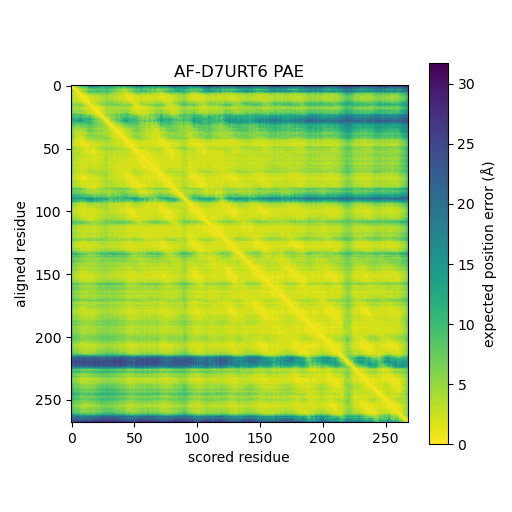? -10.401 11.959 7.399 1.00 96.31 81 ILE A CA 1
ATOM 611 C C . ILE A 1 81 ? -10.121 13.426 7.709 1.00 96.31 81 ILE A C 1
ATOM 613 O O . ILE A 1 81 ? -9.130 13.996 7.236 1.00 96.31 81 ILE A O 1
ATOM 617 N N . THR A 1 82 ? -11.005 14.033 8.502 1.00 94.50 82 THR A N 1
ATOM 618 C CA . THR A 1 82 ? -10.855 15.425 8.941 1.00 94.50 82 THR A CA 1
ATOM 619 C C . THR A 1 82 ? -10.007 15.520 10.190 1.00 94.50 82 THR A C 1
ATOM 621 O O . THR A 1 82 ? -9.984 14.595 11.000 1.00 94.50 82 THR A O 1
ATOM 624 N N . ASP A 1 83 ? -9.377 16.682 10.360 1.00 91.56 83 ASP A N 1
ATOM 625 C CA . ASP A 1 83 ? -8.531 17.006 11.507 1.00 91.56 83 ASP A CA 1
ATOM 626 C C . ASP A 1 83 ? -7.284 16.113 11.618 1.00 91.56 83 ASP A C 1
ATOM 628 O O . ASP A 1 83 ? -7.105 15.122 10.905 1.00 91.56 83 ASP A O 1
ATOM 632 N N . THR A 1 84 ? -6.355 16.510 12.480 1.00 90.44 84 THR A N 1
ATOM 633 C CA . THR A 1 84 ? -5.143 15.731 12.746 1.00 90.44 84 THR A CA 1
ATOM 634 C C . THR A 1 84 ? -5.416 14.661 13.795 1.00 90.44 84 THR A C 1
ATOM 636 O O . THR A 1 84 ? -6.247 14.841 14.694 1.00 90.44 84 THR A O 1
ATOM 639 N N . MET A 1 85 ? -4.720 13.526 13.700 1.00 90.31 85 MET A N 1
ATOM 640 C CA . MET A 1 85 ? -4.842 12.495 14.723 1.00 90.31 85 MET A CA 1
ATOM 641 C C . MET A 1 85 ? -4.167 12.960 16.014 1.00 90.31 85 MET A C 1
ATOM 643 O O . MET A 1 85 ? -3.027 13.434 15.978 1.00 90.31 85 MET A O 1
ATOM 647 N N . PRO A 1 86 ? -4.817 12.785 17.176 1.00 89.06 86 PRO A N 1
ATOM 648 C CA . PRO A 1 86 ? -4.134 12.986 18.439 1.00 89.06 86 PRO A CA 1
ATOM 649 C C . PRO A 1 86 ? -3.009 11.946 18.602 1.00 89.06 86 PRO A C 1
ATOM 651 O O . PRO A 1 86 ? -3.093 10.843 18.046 1.00 89.06 86 PRO A O 1
ATOM 654 N N . PRO A 1 87 ? -1.954 12.274 19.365 1.00 86.56 87 PRO A N 1
ATOM 655 C CA . PRO A 1 87 ? -0.885 11.330 19.654 1.00 86.56 87 PRO A CA 1
ATOM 656 C C . PRO A 1 87 ? -1.403 10.147 20.481 1.00 86.56 87 PRO A C 1
ATOM 658 O O . PRO A 1 87 ? -2.291 10.306 21.322 1.00 86.56 87 PRO A O 1
ATOM 661 N N . LEU A 1 88 ? -0.822 8.962 20.266 1.00 81.38 88 LEU A N 1
ATOM 662 C CA . LEU A 1 88 ? -1.165 7.774 21.049 1.00 81.38 88 LEU A CA 1
ATOM 663 C C . LEU A 1 88 ? -0.747 7.973 22.526 1.00 81.38 88 LEU A C 1
ATOM 665 O O . LEU A 1 88 ? 0.428 8.254 22.782 1.00 81.38 88 LEU A O 1
ATOM 669 N N . PRO A 1 89 ? -1.650 7.783 23.510 1.00 82.88 89 PRO A N 1
ATOM 670 C CA . PRO A 1 89 ? -1.284 7.802 24.927 1.00 82.88 89 PRO A CA 1
ATOM 671 C C . PRO A 1 89 ? -0.264 6.705 25.272 1.00 82.88 89 PRO A C 1
ATOM 673 O O . PRO A 1 89 ? -0.327 5.607 24.726 1.00 82.88 89 PRO A O 1
ATOM 676 N N . LEU A 1 90 ? 0.639 6.961 26.226 1.00 73.94 90 LEU A N 1
ATOM 677 C CA . LEU A 1 90 ? 1.743 6.045 26.576 1.00 73.94 90 LEU A CA 1
ATOM 678 C C . LEU A 1 90 ? 1.293 4.623 26.966 1.00 73.94 90 LEU A C 1
ATOM 680 O O . LEU A 1 90 ? 2.018 3.661 26.731 1.00 73.94 90 LEU A O 1
ATOM 684 N N . GLU A 1 91 ? 0.106 4.487 27.555 1.00 72.62 91 GLU A N 1
ATOM 685 C CA . GLU A 1 91 ? -0.448 3.208 28.023 1.00 72.62 91 GLU A CA 1
ATOM 686 C C . GLU A 1 91 ? -1.302 2.488 26.965 1.00 72.62 91 GLU A C 1
ATOM 688 O O . GLU A 1 91 ? -1.777 1.372 27.195 1.00 72.62 91 GLU A O 1
ATOM 693 N N . ALA A 1 92 ? -1.545 3.123 25.816 1.00 75.38 92 ALA A N 1
ATOM 694 C CA . ALA A 1 92 ? -2.465 2.607 24.819 1.00 75.38 92 ALA A CA 1
ATOM 695 C C . ALA A 1 92 ? -1.815 1.534 23.935 1.00 75.38 92 ALA A C 1
ATOM 697 O O . ALA A 1 92 ? -0.642 1.585 23.562 1.00 75.38 92 ALA A O 1
ATOM 698 N N . LYS A 1 93 ? -2.621 0.533 23.575 1.00 81.75 93 LYS A N 1
ATOM 699 C CA . LYS A 1 93 ? -2.206 -0.579 22.724 1.00 81.75 93 LYS A CA 1
ATOM 700 C C . LYS A 1 93 ? -2.537 -0.272 21.265 1.00 81.75 93 LYS A C 1
ATOM 702 O O . LYS A 1 93 ? -3.696 -0.041 20.936 1.00 81.75 93 LYS A O 1
ATOM 707 N N . GLY A 1 94 ? -1.539 -0.348 20.387 1.00 89.00 94 GLY A N 1
ATOM 708 C CA . GLY A 1 94 ? -1.751 -0.253 18.941 1.00 89.00 94 GLY A CA 1
ATOM 709 C C . GLY A 1 94 ? -2.538 -1.442 18.377 1.00 89.00 94 GLY A C 1
ATOM 710 O O . GLY A 1 94 ? -2.432 -2.576 18.861 1.00 89.00 94 GLY A O 1
ATOM 711 N N . LEU A 1 95 ? -3.312 -1.197 17.321 1.00 94.50 95 LEU A N 1
ATOM 712 C CA . LEU A 1 95 ? -4.099 -2.216 16.636 1.00 94.50 95 LEU A CA 1
ATOM 713 C C . LEU A 1 95 ? -3.183 -3.218 15.915 1.00 94.50 95 LEU A C 1
ATOM 715 O O . LEU A 1 95 ? -2.377 -2.853 15.057 1.00 94.50 95 LEU A O 1
ATOM 719 N N . ALA A 1 96 ? -3.316 -4.502 16.254 1.00 95.38 96 ALA A N 1
ATOM 720 C CA . ALA A 1 96 ? -2.468 -5.570 15.728 1.00 95.38 96 ALA A CA 1
ATOM 721 C C . ALA A 1 96 ? -3.010 -6.168 14.420 1.00 95.38 96 ALA A C 1
ATOM 723 O O . ALA A 1 96 ? -3.623 -7.237 14.421 1.00 95.38 96 ALA A O 1
ATOM 724 N N . LEU A 1 97 ? -2.743 -5.486 13.305 1.00 97.31 97 LEU A N 1
ATOM 725 C CA . LEU A 1 97 ? -3.112 -5.931 11.960 1.00 97.31 97 LEU A CA 1
ATOM 726 C C . LEU A 1 97 ? -2.029 -6.794 11.308 1.00 97.31 97 LEU A C 1
ATOM 728 O O . LEU A 1 97 ? -0.840 -6.648 11.565 1.00 97.31 97 LEU A O 1
ATOM 732 N N . SER A 1 98 ? -2.466 -7.684 10.424 1.00 97.75 98 SER A N 1
ATOM 733 C CA . SER A 1 98 ? -1.619 -8.379 9.452 1.00 97.75 98 SER A CA 1
ATOM 734 C C . SER A 1 98 ? -1.670 -7.698 8.086 1.00 97.75 98 SER A C 1
ATOM 736 O O . SER A 1 98 ? -0.627 -7.608 7.443 1.00 97.75 98 SER A O 1
ATOM 738 N N . SER A 1 99 ? -2.840 -7.188 7.680 1.00 98.38 99 SER A N 1
ATOM 739 C CA . SER A 1 99 ? -3.013 -6.430 6.438 1.00 98.38 99 SER A CA 1
ATOM 740 C C . SER A 1 99 ? -3.765 -5.124 6.676 1.00 98.38 99 SER A C 1
ATOM 742 O O . SER A 1 99 ? -4.742 -5.096 7.430 1.00 98.38 99 SER A O 1
ATOM 744 N N . LEU A 1 100 ? -3.324 -4.060 6.012 1.00 98.62 100 LEU A N 1
ATOM 745 C CA . LEU A 1 100 ? -4.013 -2.777 5.954 1.00 98.62 100 LEU A CA 1
ATOM 746 C C . LEU A 1 100 ? -4.176 -2.350 4.495 1.00 98.62 100 LEU A C 1
ATOM 748 O O . LEU A 1 100 ? -3.191 -2.236 3.766 1.00 98.62 100 LEU A O 1
ATOM 752 N N . HIS A 1 101 ? -5.412 -2.077 4.094 1.00 98.50 101 HIS A N 1
ATOM 753 C CA . HIS A 1 101 ? -5.754 -1.606 2.758 1.00 98.50 101 HIS A CA 1
ATOM 754 C C . HIS A 1 101 ? -6.380 -0.218 2.839 1.00 98.50 101 HIS A C 1
ATOM 756 O O . HIS A 1 101 ? -7.341 -0.001 3.571 1.00 98.50 101 HIS A O 1
ATOM 762 N N . LEU A 1 102 ? -5.832 0.726 2.085 1.00 98.31 102 LEU A N 1
ATOM 763 C CA . LEU A 1 102 ? -6.304 2.098 1.984 1.00 98.31 102 LEU A CA 1
ATOM 764 C C . LEU A 1 102 ? -6.609 2.370 0.516 1.00 98.31 102 LEU A C 1
ATOM 766 O O . LEU A 1 102 ? -5.719 2.242 -0.324 1.00 98.31 102 LEU A O 1
ATOM 770 N N . ARG A 1 103 ? -7.850 2.739 0.205 1.00 98.06 103 ARG A N 1
ATOM 771 C CA . ARG A 1 103 ? -8.278 3.068 -1.154 1.00 98.06 103 ARG A CA 1
ATOM 772 C C . ARG A 1 103 ? -9.009 4.398 -1.163 1.00 98.06 103 ARG A C 1
ATOM 774 O O . ARG A 1 103 ? -10.022 4.530 -0.488 1.00 98.06 103 ARG A O 1
ATOM 781 N N . ASN A 1 104 ? -8.505 5.368 -1.922 1.00 97.25 104 ASN A N 1
ATOM 782 C CA . ASN A 1 104 ? -9.133 6.684 -2.049 1.00 97.25 104 ASN A CA 1
ATOM 783 C C . ASN A 1 104 ? -9.444 7.319 -0.675 1.00 97.25 104 ASN A C 1
ATOM 785 O O . ASN A 1 104 ? -10.574 7.705 -0.375 1.00 97.25 104 ASN A O 1
ATOM 789 N N . VAL A 1 105 ? -8.434 7.351 0.200 1.00 97.00 105 VAL A N 1
ATOM 790 C CA . VAL A 1 105 ? -8.533 7.961 1.532 1.00 97.00 105 VAL A CA 1
ATOM 791 C C . VAL A 1 105 ? -7.778 9.284 1.537 1.00 97.00 105 VAL A C 1
ATOM 793 O O . VAL A 1 105 ? -6.588 9.326 1.206 1.00 97.00 105 VAL A O 1
ATOM 796 N N . SER A 1 106 ? -8.456 10.360 1.929 1.00 95.62 106 SER A N 1
ATOM 797 C CA . SER A 1 106 ? -7.853 11.676 2.128 1.00 95.62 106 SER A CA 1
ATOM 798 C C . SER A 1 106 ? -7.653 11.966 3.615 1.00 95.62 106 SER A C 1
ATOM 800 O O . SER A 1 106 ? -8.408 11.503 4.470 1.00 95.62 106 SER A O 1
ATOM 802 N N . TRP A 1 107 ? -6.600 12.721 3.924 1.00 95.38 107 TRP A N 1
ATOM 803 C CA . TRP A 1 107 ? -6.172 12.997 5.293 1.00 95.38 107 TRP A CA 1
ATOM 804 C C . TRP A 1 107 ? -5.856 14.480 5.449 1.00 95.38 107 TRP A C 1
ATOM 806 O O . TRP A 1 107 ? -5.104 15.035 4.643 1.00 95.38 107 TRP A O 1
ATOM 816 N N . ALA A 1 108 ? -6.347 15.109 6.517 1.00 93.31 108 ALA A N 1
ATOM 817 C CA . ALA A 1 108 ? -6.003 16.498 6.828 1.00 93.31 108 ALA A CA 1
ATOM 818 C C . ALA A 1 108 ? -4.503 16.692 7.131 1.00 93.31 108 ALA A C 1
ATOM 820 O O . ALA A 1 108 ? -3.939 17.740 6.829 1.00 93.31 108 ALA A O 1
ATOM 821 N N . ALA A 1 109 ? -3.835 15.657 7.653 1.00 88.44 109 ALA A N 1
ATOM 822 C CA . ALA A 1 109 ? -2.407 15.651 7.981 1.00 88.44 109 ALA A CA 1
ATOM 823 C C . ALA A 1 109 ? -1.457 15.794 6.770 1.00 88.44 109 ALA A C 1
ATOM 825 O O . ALA A 1 109 ? -0.235 15.863 6.936 1.00 88.44 109 ALA A O 1
ATOM 826 N N . GLY A 1 110 ? -1.977 15.813 5.536 1.00 89.38 110 GLY A N 1
ATOM 827 C CA . GLY A 1 110 ? -1.168 16.012 4.335 1.00 89.38 110 GLY A CA 1
ATOM 828 C C . GLY A 1 110 ? -0.045 14.979 4.242 1.00 89.38 110 GLY A C 1
ATOM 829 O O . GLY A 1 110 ? -0.305 13.792 4.199 1.00 89.38 110 GLY A O 1
ATOM 830 N N . ARG A 1 111 ? 1.224 15.396 4.241 1.00 91.19 111 ARG A N 1
ATOM 831 C CA . ARG A 1 111 ? 2.383 14.487 4.082 1.00 91.19 111 ARG A CA 1
ATOM 832 C C . ARG A 1 111 ? 2.708 13.626 5.311 1.00 91.19 111 ARG A C 1
ATOM 834 O O . ARG A 1 111 ? 3.517 12.702 5.209 1.00 91.19 111 ARG A O 1
ATOM 841 N N . SER A 1 112 ? 2.099 13.923 6.455 1.00 93.19 112 SER A N 1
ATOM 842 C CA . SER A 1 112 ? 2.384 13.273 7.740 1.00 93.19 112 SER A CA 1
ATOM 843 C C . SER A 1 112 ? 1.378 12.183 8.113 1.00 93.19 112 SER A C 1
ATOM 845 O O . SER A 1 112 ? 1.573 11.498 9.116 1.00 93.19 112 SER A O 1
ATOM 847 N N . TRP A 1 113 ? 0.345 11.960 7.291 1.00 94.81 113 TRP A N 1
ATOM 848 C CA . TRP A 1 113 ? -0.756 11.046 7.615 1.00 94.81 113 TRP A CA 1
ATOM 849 C C . TRP A 1 113 ? -0.292 9.626 7.958 1.00 94.81 113 TRP A C 1
ATOM 851 O O . TRP A 1 113 ? -0.809 9.016 8.890 1.00 94.81 113 TRP A O 1
ATOM 861 N N . LEU A 1 114 ? 0.709 9.100 7.241 1.00 95.38 114 LEU A N 1
ATOM 862 C CA . LEU A 1 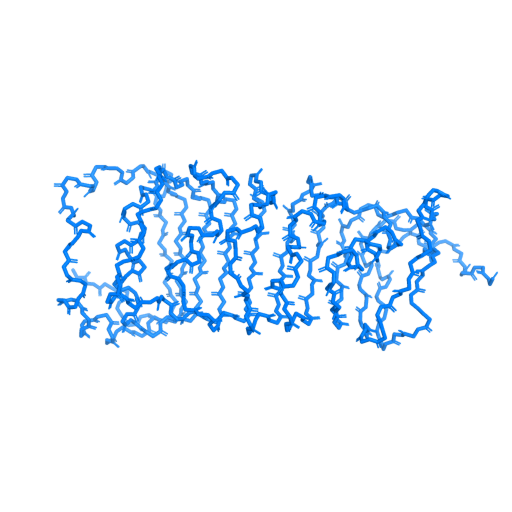114 ? 1.188 7.737 7.470 1.00 95.38 114 LEU A CA 1
ATOM 863 C C . LEU A 1 114 ? 1.922 7.626 8.810 1.00 95.38 114 LEU A C 1
ATOM 865 O O . LEU A 1 114 ? 1.752 6.634 9.513 1.00 95.38 114 LEU A O 1
ATOM 869 N N . ALA A 1 115 ? 2.691 8.651 9.187 1.00 94.69 115 ALA A N 1
ATOM 870 C CA . ALA A 1 115 ? 3.378 8.697 10.474 1.00 94.69 115 ALA A CA 1
ATOM 871 C C . ALA A 1 115 ? 2.382 8.818 11.638 1.00 94.69 115 ALA A C 1
ATOM 873 O O . ALA A 1 115 ? 2.547 8.140 12.651 1.00 94.69 115 ALA A O 1
ATOM 874 N N . GLU A 1 116 ? 1.331 9.630 11.481 1.00 94.56 116 GLU A N 1
ATOM 875 C CA . GLU A 1 116 ? 0.230 9.735 12.446 1.00 94.56 116 GLU A CA 1
ATOM 876 C C . GLU A 1 116 ? -0.503 8.399 12.609 1.00 94.56 116 GLU A C 1
ATOM 878 O O . GLU A 1 116 ? -0.602 7.880 13.721 1.00 94.56 116 GLU A O 1
ATOM 883 N N . LEU A 1 117 ? -0.924 7.778 11.504 1.00 95.25 117 LEU A N 1
ATOM 884 C CA . LEU A 1 117 ? -1.605 6.484 11.530 1.00 95.25 117 LEU A CA 1
ATOM 885 C C . LEU A 1 117 ? -0.729 5.392 12.157 1.00 95.25 117 LEU A C 1
ATOM 887 O O . LEU A 1 117 ? -1.212 4.577 12.942 1.00 95.25 117 LEU A O 1
ATOM 891 N N . GLN A 1 118 ? 0.573 5.392 11.866 1.00 94.44 118 GLN A N 1
ATOM 892 C CA . GLN A 1 118 ? 1.522 4.422 12.409 1.00 94.44 118 GLN A CA 1
ATOM 893 C C . GLN A 1 118 ? 1.645 4.492 13.939 1.00 94.44 118 GLN A C 1
ATOM 895 O O . GLN A 1 118 ? 2.100 3.525 14.553 1.00 94.44 118 GLN A O 1
ATOM 900 N N . GLN A 1 119 ? 1.252 5.593 14.586 1.00 93.50 119 GLN A N 1
ATOM 901 C CA . GLN A 1 119 ? 1.189 5.655 16.050 1.00 93.50 119 GLN A CA 1
ATOM 902 C C . GLN A 1 119 ? 0.150 4.689 16.612 1.00 93.50 119 GLN A C 1
ATOM 904 O O . GLN A 1 119 ? 0.391 4.095 17.654 1.00 93.50 119 GLN A O 1
ATOM 909 N N . TRP A 1 120 ? -0.943 4.465 15.886 1.00 94.00 120 TRP A N 1
ATOM 910 C CA . TRP A 1 120 ? -2.083 3.655 16.312 1.00 94.00 120 TRP A CA 1
ATOM 911 C C . TRP A 1 120 ? -2.003 2.191 15.858 1.00 94.00 120 TRP A C 1
ATOM 913 O O . TRP A 1 120 ? -2.887 1.392 16.171 1.00 94.00 120 TRP A O 1
ATOM 923 N N . LEU A 1 121 ? -0.940 1.811 15.144 1.00 94.81 121 LEU A N 1
ATOM 924 C CA . LEU A 1 121 ? -0.722 0.460 14.632 1.00 94.81 121 LEU A CA 1
ATOM 925 C C . LEU A 1 121 ? 0.372 -0.264 15.419 1.00 94.81 121 LEU A C 1
ATOM 927 O O . LEU A 1 121 ? 1.395 0.309 15.792 1.00 94.81 121 LEU A O 1
ATOM 931 N N . HIS A 1 122 ? 0.181 -1.564 15.631 1.00 93.38 122 HIS A N 1
ATOM 932 C CA . HIS A 1 122 ? 1.249 -2.438 16.112 1.00 93.38 122 HIS A CA 1
ATOM 933 C C . HIS A 1 122 ? 2.319 -2.623 15.014 1.00 93.38 122 HIS A C 1
ATOM 935 O O . HIS A 1 122 ? 1.955 -2.750 13.843 1.00 93.38 122 HIS A O 1
ATOM 941 N N . PRO A 1 123 ? 3.620 -2.753 15.344 1.00 91.75 123 PRO A N 1
ATOM 942 C CA . PRO A 1 123 ? 4.702 -2.902 14.355 1.00 91.75 123 PRO A CA 1
ATOM 943 C C . PRO A 1 123 ? 4.659 -4.185 13.499 1.00 91.75 123 PRO A C 1
ATOM 945 O O . PRO A 1 123 ? 5.451 -4.319 12.574 1.00 91.75 123 PRO A O 1
ATOM 948 N N . GLY A 1 124 ? 3.738 -5.113 13.780 1.00 94.44 124 GLY A N 1
ATOM 949 C CA . GLY A 1 124 ? 3.669 -6.445 13.159 1.00 94.44 124 GLY A CA 1
ATOM 950 C C . GLY A 1 124 ? 2.896 -6.512 11.838 1.00 94.44 124 GLY A C 1
ATOM 951 O O . GLY A 1 124 ? 2.380 -7.577 11.488 1.00 94.44 124 GLY A O 1
ATOM 952 N N . LEU A 1 125 ? 2.742 -5.377 11.151 1.00 97.75 125 LEU A N 1
ATOM 953 C CA . LEU A 1 125 ? 2.021 -5.284 9.883 1.00 97.75 125 LEU A CA 1
ATOM 954 C C . LEU A 1 125 ? 2.821 -5.981 8.776 1.00 97.75 125 LEU A C 1
ATOM 956 O O . LEU A 1 125 ? 3.990 -5.663 8.580 1.00 97.75 125 LEU A O 1
ATOM 960 N N . LYS A 1 126 ? 2.183 -6.894 8.034 1.00 98.25 126 LYS A N 1
ATOM 961 C CA . LYS A 1 126 ? 2.839 -7.692 6.982 1.00 98.25 126 LYS A CA 1
ATOM 962 C C . LYS A 1 126 ? 2.534 -7.199 5.575 1.00 98.25 126 LYS A C 1
ATOM 964 O O . LYS A 1 126 ? 3.407 -7.242 4.713 1.00 98.25 126 LYS A O 1
ATOM 969 N N . ALA A 1 127 ? 1.309 -6.737 5.349 1.00 98.56 127 ALA A N 1
ATOM 970 C CA . ALA A 1 127 ? 0.857 -6.234 4.062 1.00 98.56 127 ALA A CA 1
ATOM 971 C C . ALA A 1 127 ? 0.256 -4.831 4.203 1.00 98.56 127 ALA A C 1
ATOM 973 O O . ALA A 1 127 ? -0.556 -4.574 5.095 1.00 98.56 127 ALA A O 1
ATOM 974 N N . LEU A 1 128 ? 0.665 -3.931 3.313 1.00 98.62 128 LEU A N 1
ATOM 975 C CA . LEU A 1 128 ? 0.158 -2.569 3.218 1.00 98.62 128 LEU A CA 1
ATOM 976 C C . LEU A 1 128 ? -0.196 -2.286 1.764 1.00 98.62 128 LEU A C 1
ATOM 978 O O . LEU A 1 128 ? 0.640 -2.439 0.879 1.00 98.62 128 LEU 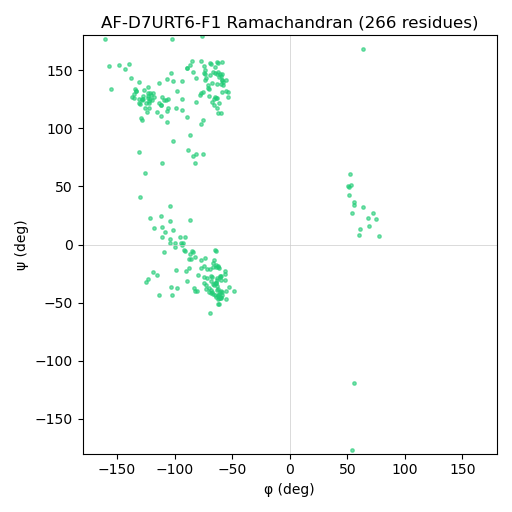A O 1
ATOM 982 N N . SER A 1 129 ? -1.430 -1.862 1.530 1.00 98.56 129 SER A N 1
ATOM 983 C CA . SER A 1 129 ? -1.923 -1.456 0.220 1.00 98.56 129 SER A CA 1
ATOM 984 C C . SER A 1 129 ? -2.401 -0.018 0.301 1.00 98.56 129 SER A C 1
ATOM 986 O O . SER A 1 129 ? -3.244 0.297 1.138 1.00 98.56 129 SER A O 1
ATOM 988 N N . ILE A 1 130 ? -1.875 0.846 -0.560 1.00 98.31 130 ILE A N 1
ATOM 989 C CA . ILE A 1 130 ? -2.245 2.255 -0.647 1.00 98.31 130 ILE A CA 1
ATOM 990 C C . ILE A 1 130 ? -2.581 2.562 -2.101 1.00 98.31 130 ILE A C 1
ATOM 992 O O . ILE A 1 130 ? -1.701 2.633 -2.952 1.00 98.31 130 ILE A O 1
ATOM 996 N N . VAL A 1 131 ? -3.863 2.743 -2.377 1.00 97.69 131 VAL A N 1
ATOM 997 C CA . VAL A 1 131 ? -4.436 2.818 -3.720 1.00 97.69 131 VAL A CA 1
ATOM 998 C C . VAL A 1 131 ? -5.174 4.146 -3.854 1.00 97.69 131 VAL A C 1
ATOM 1000 O O . VAL A 1 131 ? -5.906 4.534 -2.941 1.00 97.69 131 VAL A O 1
ATOM 1003 N N . GLN A 1 132 ? -4.999 4.852 -4.974 1.00 95.94 132 GLN A N 1
ATOM 1004 C CA . GLN A 1 132 ? -5.641 6.153 -5.222 1.00 95.94 132 GLN A CA 1
ATOM 1005 C C . GLN A 1 132 ? -5.426 7.168 -4.081 1.00 95.94 132 GLN A C 1
ATOM 1007 O O . GLN A 1 132 ? -6.349 7.860 -3.653 1.00 95.94 132 GLN A O 1
ATOM 1012 N N . ALA A 1 133 ? -4.211 7.248 -3.542 1.00 92.75 133 ALA A N 1
ATOM 1013 C CA . ALA A 1 133 ? -3.889 8.235 -2.522 1.00 92.75 133 ALA A CA 1
ATOM 1014 C C . ALA A 1 133 ? -3.782 9.637 -3.130 1.00 92.75 133 ALA A C 1
ATOM 1016 O O . ALA A 1 133 ? -3.232 9.828 -4.213 1.00 92.75 133 ALA A O 1
ATOM 1017 N N . HIS A 1 134 ? -4.235 10.645 -2.381 1.00 86.88 134 HIS A N 1
ATOM 1018 C CA . HIS A 1 134 ? -4.076 12.042 -2.792 1.00 86.88 134 HIS A CA 1
ATOM 1019 C C . HIS A 1 134 ? -2.596 12.470 -2.844 1.00 86.88 134 HIS A C 1
ATOM 1021 O O . HIS A 1 134 ? -2.205 13.281 -3.679 1.00 86.88 134 HIS A O 1
ATOM 1027 N N . SER A 1 135 ? -1.761 11.922 -1.952 1.00 86.50 135 SER A N 1
ATOM 1028 C CA . SER A 1 135 ? -0.312 12.131 -1.951 1.00 86.50 135 SER A CA 1
ATOM 1029 C C . SER A 1 135 ? 0.421 10.975 -1.264 1.00 86.50 135 SER A C 1
ATOM 1031 O O . SER A 1 135 ? 0.050 10.559 -0.164 1.00 86.50 135 SER A O 1
ATOM 1033 N N . LEU A 1 136 ? 1.493 10.504 -1.906 1.00 91.31 136 LEU A N 1
ATOM 1034 C CA . LEU A 1 136 ? 2.460 9.530 -1.375 1.00 91.31 136 LEU A CA 1
ATOM 1035 C C . LEU A 1 136 ? 3.822 10.174 -1.056 1.00 91.31 136 LEU A C 1
ATOM 1037 O O . LEU A 1 136 ? 4.804 9.483 -0.806 1.00 91.31 136 LEU A O 1
ATOM 1041 N N . ALA A 1 137 ? 3.903 11.508 -1.073 1.00 89.75 137 ALA A N 1
ATOM 1042 C CA . ALA A 1 137 ? 5.123 12.240 -0.748 1.00 89.75 137 ALA A CA 1
ATOM 1043 C C . ALA A 1 137 ? 5.277 12.365 0.775 1.00 89.75 137 ALA A C 1
ATOM 1045 O O . ALA A 1 137 ? 4.956 13.406 1.353 1.00 89.75 137 ALA A O 1
ATOM 1046 N N . PHE A 1 138 ? 5.722 11.292 1.423 1.00 93.06 138 PHE A N 1
ATOM 1047 C CA . PHE A 1 138 ? 5.763 11.209 2.878 1.00 93.06 138 PHE A CA 1
ATOM 1048 C C . PHE A 1 138 ? 6.866 12.056 3.520 1.00 93.06 138 PHE A C 1
ATOM 1050 O O . PHE A 1 138 ? 7.963 12.218 2.986 1.00 93.06 138 PHE A O 1
ATOM 1057 N N . SER A 1 139 ? 6.601 12.521 4.741 1.00 93.44 139 SER A N 1
ATOM 1058 C CA . SER A 1 139 ? 7.626 13.051 5.648 1.00 93.44 139 SER A CA 1
ATOM 1059 C C . SER A 1 139 ? 8.438 11.896 6.257 1.00 93.44 139 SER A C 1
ATOM 1061 O O . SER A 1 139 ? 8.203 11.494 7.396 1.00 93.44 139 SER A O 1
ATOM 1063 N N . CYS A 1 140 ? 9.382 11.331 5.495 1.00 92.75 140 CYS A N 1
ATOM 1064 C CA . CYS A 1 140 ? 10.108 10.104 5.861 1.00 92.75 140 CYS A CA 1
ATOM 1065 C C . CYS A 1 140 ? 10.845 10.142 7.213 1.00 92.75 140 CYS A C 1
ATOM 1067 O O . CYS A 1 140 ? 11.011 9.094 7.841 1.00 92.75 140 CYS A O 1
ATOM 1069 N N . GLU A 1 141 ? 11.231 11.327 7.693 1.00 93.12 141 GLU A N 1
ATOM 1070 C CA . GLU A 1 141 ? 11.843 11.518 9.018 1.00 93.12 141 GLU A CA 1
ATOM 1071 C C . GLU A 1 141 ? 10.901 11.139 10.171 1.00 93.12 141 GLU A C 1
ATOM 1073 O O . GLU A 1 141 ? 11.342 10.664 11.215 1.00 93.12 141 GLU A O 1
ATOM 1078 N N . GLN A 1 142 ? 9.590 11.304 9.975 1.00 92.69 142 GLN A N 1
ATOM 1079 C CA . GLN A 1 142 ? 8.566 11.018 10.985 1.00 92.69 142 GLN A CA 1
ATOM 1080 C C . GLN A 1 142 ? 8.102 9.556 10.953 1.00 92.69 142 GLN A C 1
ATOM 1082 O O . GLN A 1 142 ? 7.546 9.055 11.930 1.00 92.69 142 GLN A O 1
ATOM 1087 N N . ILE A 1 143 ? 8.320 8.861 9.834 1.00 94.56 143 ILE A N 1
ATOM 1088 C CA . ILE A 1 143 ? 7.908 7.469 9.661 1.00 94.56 143 ILE A CA 1
ATOM 1089 C C . ILE A 1 143 ? 8.854 6.556 10.439 1.00 94.56 143 ILE A C 1
ATOM 1091 O O . ILE A 1 143 ? 10.080 6.636 10.317 1.00 94.56 143 ILE A O 1
ATOM 1095 N N . ARG A 1 144 ? 8.292 5.639 11.226 1.00 94.38 144 ARG A N 1
ATOM 1096 C CA . ARG A 1 144 ? 9.060 4.576 11.889 1.00 94.38 144 ARG A CA 1
ATOM 1097 C C . ARG A 1 144 ? 9.223 3.397 10.928 1.00 94.38 144 ARG A C 1
ATOM 1099 O O . ARG A 1 144 ? 8.455 3.248 9.982 1.00 94.38 144 ARG A O 1
ATOM 1106 N N . ALA A 1 145 ? 10.225 2.553 11.144 1.00 95.38 145 ALA A N 1
ATOM 1107 C CA . ALA A 1 145 ? 10.399 1.375 10.299 1.00 95.38 145 ALA A CA 1
ATOM 1108 C C . ALA A 1 145 ? 9.197 0.420 10.421 1.00 95.38 145 ALA A C 1
ATOM 1110 O O . ALA A 1 145 ? 8.600 0.291 11.492 1.00 95.38 145 ALA A O 1
ATOM 1111 N N . PHE A 1 146 ? 8.873 -0.258 9.325 1.00 96.50 146 PHE A N 1
ATOM 1112 C CA . PHE A 1 146 ? 7.936 -1.370 9.265 1.00 96.50 146 PHE A CA 1
ATOM 1113 C C . PHE A 1 146 ? 8.742 -2.679 9.218 1.00 96.50 146 PHE A C 1
ATOM 1115 O O . PHE A 1 146 ? 9.104 -3.130 8.129 1.00 96.50 146 PHE A O 1
ATOM 1122 N N . PRO A 1 147 ? 9.090 -3.267 10.378 1.00 95.88 147 PRO A N 1
ATOM 1123 C CA . PRO A 1 147 ? 10.056 -4.364 10.445 1.00 95.88 147 PRO A CA 1
ATOM 1124 C C . PRO A 1 147 ? 9.552 -5.643 9.773 1.00 95.88 147 PRO A C 1
ATOM 1126 O O . PRO A 1 147 ? 10.345 -6.347 9.161 1.00 95.88 147 PRO A O 1
ATOM 1129 N N . ASP A 1 148 ? 8.245 -5.904 9.846 1.00 97.12 148 ASP A N 1
ATOM 1130 C CA . ASP A 1 148 ? 7.632 -7.156 9.389 1.00 97.12 148 ASP A CA 1
ATOM 1131 C C . ASP A 1 148 ? 6.894 -7.019 8.047 1.00 97.12 148 ASP A C 1
ATOM 1133 O O . ASP A 1 148 ? 6.250 -7.972 7.597 1.00 97.12 148 ASP A O 1
ATOM 1137 N N . LEU A 1 149 ? 6.959 -5.846 7.401 1.00 98.25 149 LEU A N 1
ATOM 1138 C CA . LEU A 1 149 ? 6.223 -5.582 6.167 1.00 98.25 149 LEU A CA 1
ATOM 1139 C C . LEU A 1 149 ? 6.896 -6.279 4.988 1.00 98.25 149 LEU A C 1
ATOM 1141 O O . LEU A 1 149 ? 7.940 -5.846 4.504 1.00 98.25 149 LEU A O 1
ATOM 1145 N N . THR A 1 150 ? 6.262 -7.345 4.508 1.00 98.25 150 THR A N 1
ATOM 1146 C CA . THR A 1 150 ? 6.749 -8.157 3.392 1.00 98.25 150 THR A CA 1
ATOM 1147 C C . THR A 1 150 ? 6.080 -7.806 2.072 1.00 98.25 150 THR A C 1
ATOM 1149 O O . THR A 1 150 ? 6.660 -8.083 1.024 1.00 98.25 150 THR A O 1
ATOM 1152 N N . SER A 1 151 ? 4.894 -7.192 2.091 1.00 98.62 151 SER A N 1
ATOM 1153 C CA . SER A 1 151 ? 4.159 -6.802 0.886 1.00 98.62 151 SER A CA 1
ATOM 1154 C C . SER A 1 151 ? 3.743 -5.338 0.936 1.00 98.62 151 SER A C 1
ATOM 1156 O O . SER A 1 151 ? 3.050 -4.916 1.863 1.00 98.62 151 SER A O 1
ATOM 1158 N N . LEU A 1 152 ? 4.118 -4.585 -0.094 1.00 98.62 152 LEU A N 1
ATOM 1159 C CA . LEU A 1 152 ? 3.710 -3.202 -0.296 1.00 98.62 152 LEU A CA 1
ATOM 1160 C C . LEU A 1 152 ? 3.077 -3.070 -1.677 1.00 98.62 152 LEU A C 1
ATOM 1162 O O . LEU A 1 152 ? 3.706 -3.363 -2.692 1.00 98.62 152 LEU A O 1
ATOM 1166 N N . ASP A 1 153 ? 1.831 -2.627 -1.700 1.00 98.69 153 ASP A N 1
ATOM 1167 C CA . ASP A 1 153 ? 1.084 -2.371 -2.920 1.00 98.69 153 ASP A CA 1
ATOM 1168 C C . ASP A 1 153 ? 0.782 -0.876 -3.026 1.00 98.69 153 ASP A C 1
ATOM 1170 O O . ASP A 1 153 ? 0.059 -0.323 -2.199 1.00 98.69 153 ASP A O 1
ATOM 1174 N N . LEU A 1 154 ? 1.367 -0.220 -4.026 1.00 98.44 154 LEU A N 1
ATOM 1175 C CA . LEU A 1 154 ? 1.125 1.184 -4.359 1.00 98.44 154 LEU A CA 1
ATOM 1176 C C . LEU A 1 154 ? 0.397 1.314 -5.701 1.00 98.44 154 LEU A C 1
ATOM 1178 O O . LEU A 1 154 ? 0.529 2.336 -6.374 1.00 98.44 154 LEU A O 1
ATOM 1182 N N . SER A 1 155 ? -0.331 0.282 -6.123 1.00 98.25 155 SER A N 1
ATOM 1183 C CA . SER A 1 155 ? -1.027 0.274 -7.408 1.00 98.25 155 SER A CA 1
ATOM 1184 C C . SER A 1 155 ? -2.113 1.352 -7.507 1.00 98.25 155 SER A C 1
ATOM 1186 O O . SER A 1 155 ? -2.632 1.837 -6.503 1.00 98.25 155 SER A O 1
ATOM 1188 N N . ASP A 1 156 ? -2.449 1.731 -8.739 1.00 97.69 156 ASP A N 1
ATOM 1189 C CA . ASP A 1 156 ? -3.435 2.763 -9.092 1.00 97.69 156 ASP A CA 1
ATOM 1190 C C . ASP A 1 156 ? -3.159 4.139 -8.468 1.00 97.69 156 ASP A C 1
ATOM 1192 O O . ASP A 1 156 ? -4.068 4.892 -8.109 1.00 97.69 156 ASP A O 1
ATOM 1196 N N . ASN A 1 157 ? -1.879 4.492 -8.377 1.00 97.25 157 ASN A N 1
ATOM 1197 C CA . ASN A 1 157 ? -1.421 5.847 -8.095 1.00 97.25 157 ASN A CA 1
ATOM 1198 C C . ASN A 1 157 ? -0.756 6.419 -9.351 1.00 97.25 157 ASN A C 1
ATOM 1200 O O . ASN A 1 157 ? 0.460 6.580 -9.397 1.00 97.25 157 ASN A O 1
ATOM 1204 N N . ALA A 1 158 ? -1.548 6.709 -10.387 1.00 91.88 158 ALA A N 1
ATOM 1205 C CA . ALA A 1 158 ? -1.055 7.064 -11.725 1.00 91.88 158 ALA A CA 1
ATOM 1206 C C . ALA A 1 158 ? -0.096 8.276 -11.769 1.00 91.88 158 ALA A C 1
ATOM 1208 O O . ALA A 1 158 ? 0.683 8.406 -12.707 1.00 91.88 158 ALA A O 1
ATOM 1209 N N . GLY A 1 159 ? -0.141 9.158 -10.763 1.00 90.31 159 GLY A N 1
ATOM 1210 C CA . GLY A 1 159 ? 0.762 10.307 -10.623 1.00 90.31 159 GLY A CA 1
ATOM 1211 C C . GLY A 1 159 ? 2.042 10.042 -9.820 1.00 90.31 159 GLY A C 1
ATOM 1212 O O . GLY A 1 159 ? 2.748 10.999 -9.511 1.00 90.31 159 GLY A O 1
ATOM 1213 N N . LEU A 1 160 ? 2.325 8.793 -9.428 1.00 95.56 160 LEU A N 1
ATOM 1214 C CA . LEU A 1 160 ? 3.485 8.458 -8.600 1.00 95.56 160 LEU A CA 1
ATOM 1215 C C . LEU A 1 160 ? 4.794 8.630 -9.384 1.00 95.56 160 LEU A C 1
ATOM 1217 O O . LEU A 1 160 ? 5.650 9.419 -8.978 1.00 95.56 160 LEU A O 1
ATOM 1221 N N . GLY A 1 161 ? 4.941 7.912 -10.502 1.00 94.56 161 GLY A N 1
ATOM 1222 C CA . GLY A 1 161 ? 6.168 7.870 -11.303 1.00 94.56 161 GLY A CA 1
ATOM 1223 C C . GLY A 1 161 ? 7.421 7.487 -10.500 1.00 94.56 161 GLY A C 1
ATOM 1224 O O . GLY A 1 161 ? 7.379 7.217 -9.298 1.00 94.56 161 GLY A O 1
ATOM 1225 N N . GLU A 1 162 ? 8.588 7.496 -11.136 1.00 92.81 162 GLU A N 1
ATOM 1226 C CA . GLU A 1 162 ? 9.828 7.036 -10.497 1.00 92.81 162 GLU A CA 1
ATOM 1227 C C . GLU A 1 162 ? 10.347 8.022 -9.442 1.00 92.81 162 GLU A C 1
ATOM 1229 O O . GLU A 1 162 ? 10.866 7.619 -8.402 1.00 92.81 162 GLU A O 1
ATOM 1234 N N . ARG A 1 163 ? 10.170 9.332 -9.660 1.00 91.06 163 ARG A N 1
ATOM 1235 C CA . ARG A 1 163 ? 10.560 10.355 -8.670 1.00 91.06 163 ARG A CA 1
ATOM 1236 C C . ARG A 1 163 ? 9.685 10.301 -7.422 1.00 91.06 163 ARG A C 1
ATOM 1238 O O . ARG A 1 163 ? 10.202 10.427 -6.313 1.00 91.06 163 ARG A O 1
ATOM 1245 N N . GLY A 1 164 ? 8.375 10.124 -7.593 1.00 93.75 164 GLY A N 1
ATOM 1246 C CA . GLY A 1 164 ? 7.465 9.958 -6.465 1.00 93.75 164 GLY A CA 1
ATOM 1247 C C . GLY A 1 164 ? 7.692 8.630 -5.752 1.00 93.75 164 GLY A C 1
ATOM 1248 O O . GLY A 1 164 ? 7.582 8.590 -4.531 1.00 93.75 164 GLY A O 1
ATOM 1249 N N . LEU A 1 165 ? 8.105 7.577 -6.468 1.00 95.56 165 LEU A N 1
ATOM 1250 C CA . LEU A 1 165 ? 8.480 6.300 -5.861 1.00 95.56 165 LEU A CA 1
ATOM 1251 C C . LEU A 1 165 ? 9.622 6.452 -4.852 1.00 95.56 165 LEU A C 1
ATOM 1253 O O . LEU A 1 165 ? 9.523 5.902 -3.760 1.00 95.56 165 LEU A O 1
ATOM 1257 N N . ILE A 1 166 ? 10.660 7.235 -5.170 1.00 93.06 166 ILE A N 1
ATOM 1258 C CA . ILE A 1 166 ? 11.763 7.517 -4.231 1.00 93.06 166 ILE A CA 1
ATOM 1259 C C . ILE A 1 166 ? 11.237 8.207 -2.964 1.00 93.06 166 ILE A C 1
ATOM 1261 O O . ILE A 1 166 ? 11.650 7.872 -1.856 1.00 93.06 166 ILE A O 1
ATOM 1265 N N . ALA A 1 167 ? 10.301 9.150 -3.115 1.00 92.31 167 ALA A N 1
ATOM 1266 C CA . ALA A 1 167 ? 9.690 9.854 -1.987 1.00 92.31 167 ALA A CA 1
ATOM 1267 C C . ALA A 1 167 ? 8.723 8.974 -1.167 1.00 92.31 167 ALA A C 1
ATOM 1269 O O . ALA A 1 167 ? 8.555 9.205 0.029 1.00 92.31 167 ALA A O 1
ATOM 1270 N N . ALA A 1 168 ? 8.091 7.979 -1.794 1.00 95.50 168 ALA A N 1
ATOM 1271 C CA . ALA A 1 168 ? 7.189 7.036 -1.135 1.00 95.50 168 ALA A CA 1
ATOM 1272 C C . ALA A 1 168 ? 7.956 5.922 -0.403 1.00 95.50 168 ALA A C 1
ATOM 1274 O O . ALA A 1 168 ? 7.603 5.530 0.711 1.00 95.50 168 ALA A O 1
ATOM 1275 N N . LEU A 1 169 ? 9.032 5.419 -1.012 1.00 95.75 169 LEU A N 1
ATOM 1276 C CA . LEU A 1 169 ? 9.918 4.412 -0.440 1.00 95.75 169 LEU A CA 1
ATOM 1277 C C . LEU A 1 169 ? 10.961 5.082 0.456 1.00 95.75 169 LEU A C 1
ATOM 1279 O O . LEU A 1 169 ? 12.127 5.236 0.092 1.00 95.75 169 LEU A O 1
ATOM 1283 N N . CYS A 1 170 ? 10.521 5.473 1.649 1.00 94.19 170 CYS A N 1
ATOM 1284 C CA . CYS A 1 170 ? 11.386 6.073 2.651 1.00 94.19 170 CYS A CA 1
ATOM 1285 C C . CYS A 1 170 ? 12.625 5.201 2.948 1.00 94.19 170 CYS A C 1
ATOM 1287 O O . CYS A 1 170 ? 12.466 4.023 3.303 1.00 94.19 170 CYS A O 1
ATOM 1289 N N . PRO A 1 171 ? 13.846 5.769 2.871 1.00 92.81 171 PRO A N 1
ATOM 1290 C CA . PRO A 1 171 ? 15.081 5.022 3.078 1.00 92.81 171 PRO A CA 1
ATOM 1291 C C . PRO A 1 171 ? 15.095 4.254 4.401 1.00 92.81 171 PRO A C 1
ATOM 1293 O O . PRO A 1 171 ? 14.772 4.795 5.461 1.00 92.81 171 PRO A O 1
ATOM 1296 N N . HIS A 1 172 ? 15.466 2.974 4.332 1.00 89.50 172 HIS A N 1
ATOM 1297 C CA . HIS A 1 172 ? 15.584 2.056 5.476 1.00 89.50 172 HIS A CA 1
ATOM 1298 C C . HIS A 1 172 ? 14.295 1.804 6.283 1.00 89.50 172 HIS A C 1
ATOM 1300 O O . HIS A 1 172 ? 14.348 1.141 7.320 1.00 89.50 172 HIS A O 1
ATOM 1306 N N . LYS A 1 173 ? 13.123 2.280 5.834 1.00 94.62 173 LYS A N 1
ATOM 1307 C CA . LYS A 1 173 ? 11.856 2.070 6.559 1.00 94.62 173 LYS A CA 1
ATOM 1308 C C . LYS A 1 173 ? 11.164 0.746 6.227 1.00 94.62 173 LYS A C 1
ATOM 1310 O O . LYS A 1 173 ? 10.276 0.351 6.975 1.00 94.62 173 LYS A O 1
ATOM 1315 N N . PHE A 1 174 ? 11.585 0.042 5.175 1.00 95.94 174 PHE A N 1
ATOM 1316 C CA . PHE A 1 174 ? 10.975 -1.216 4.713 1.00 95.94 174 PHE A CA 1
ATOM 1317 C C . PHE A 1 174 ? 12.008 -2.357 4.592 1.00 95.94 174 PHE A C 1
ATOM 1319 O O . PHE A 1 174 ? 12.245 -2.860 3.494 1.00 95.94 174 PHE A O 1
ATOM 1326 N N . PRO A 1 175 ? 12.673 -2.759 5.694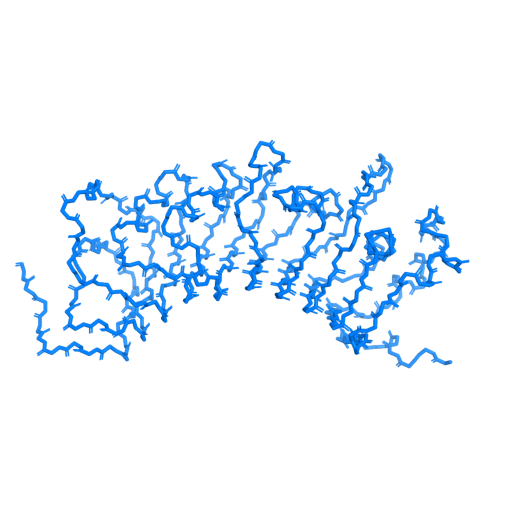 1.00 94.56 175 PRO A N 1
ATOM 1327 C CA . PRO A 1 175 ? 13.816 -3.677 5.646 1.00 94.56 175 PRO A CA 1
ATOM 1328 C C . PRO A 1 175 ? 13.472 -5.109 5.203 1.00 94.56 175 PRO A C 1
ATOM 1330 O O . PRO A 1 175 ? 14.330 -5.787 4.647 1.00 94.56 175 PRO A O 1
ATOM 1333 N N . ALA A 1 176 ? 12.243 -5.577 5.442 1.00 96.06 176 ALA A N 1
ATOM 1334 C CA . ALA A 1 176 ? 11.814 -6.947 5.142 1.00 96.06 176 ALA A CA 1
ATOM 1335 C C . ALA A 1 176 ? 10.977 -7.069 3.858 1.00 96.06 176 ALA A C 1
ATOM 1337 O O . ALA A 1 176 ? 10.346 -8.105 3.636 1.00 96.06 176 ALA A O 1
ATOM 1338 N N . LEU A 1 177 ? 10.940 -6.026 3.020 1.00 97.81 177 LEU A N 1
ATOM 1339 C CA . LEU A 1 177 ? 10.049 -5.994 1.865 1.00 97.81 177 LEU A CA 1
ATOM 1340 C C . LEU A 1 177 ? 10.430 -7.056 0.825 1.00 97.81 177 LEU A C 1
ATOM 1342 O O . LEU A 1 177 ? 11.554 -7.090 0.329 1.00 97.81 177 LEU A O 1
ATOM 1346 N N . GLN A 1 178 ? 9.467 -7.901 0.460 1.00 97.56 178 GLN A N 1
ATOM 1347 C CA . GLN A 1 178 ? 9.647 -8.985 -0.509 1.00 97.56 178 GLN A CA 1
ATOM 1348 C C . GLN A 1 178 ? 8.837 -8.752 -1.781 1.00 97.56 178 GLN A C 1
ATOM 1350 O O . GLN A 1 178 ? 9.357 -8.952 -2.873 1.00 97.56 178 GLN A O 1
ATOM 1355 N N . ASN A 1 179 ? 7.586 -8.317 -1.652 1.00 98.50 179 ASN A N 1
ATOM 1356 C CA . ASN A 1 179 ? 6.677 -8.107 -2.769 1.00 98.50 179 ASN A CA 1
ATOM 1357 C C . ASN A 1 179 ? 6.372 -6.619 -2.894 1.00 98.50 179 ASN A C 1
ATOM 1359 O O . ASN A 1 179 ? 5.869 -6.006 -1.951 1.00 98.50 179 ASN A O 1
ATOM 1363 N N . LEU A 1 180 ? 6.670 -6.053 -4.059 1.00 98.62 180 LEU A N 1
ATOM 1364 C CA . LEU A 1 180 ? 6.358 -4.671 -4.383 1.00 98.62 180 LEU A CA 1
ATOM 1365 C C . LEU A 1 180 ? 5.481 -4.628 -5.634 1.00 98.62 180 LEU A C 1
ATOM 1367 O O . LEU A 1 180 ? 5.902 -5.048 -6.712 1.00 98.62 180 LEU A O 1
ATOM 1371 N N . ALA A 1 181 ? 4.267 -4.112 -5.479 1.00 98.62 181 ALA A N 1
ATOM 1372 C CA . ALA A 1 181 ? 3.332 -3.908 -6.574 1.00 98.62 181 ALA A CA 1
ATOM 1373 C C . ALA A 1 181 ? 3.201 -2.419 -6.903 1.00 98.62 181 ALA A C 1
ATOM 1375 O O . ALA A 1 181 ? 2.890 -1.605 -6.035 1.00 98.62 181 ALA A O 1
ATOM 1376 N N . LEU A 1 182 ? 3.449 -2.079 -8.166 1.00 98.44 182 LEU A N 1
ATOM 1377 C CA . LEU A 1 182 ? 3.429 -0.723 -8.712 1.00 98.44 182 LEU A CA 1
ATOM 1378 C C . LEU A 1 182 ? 2.568 -0.679 -9.982 1.00 98.44 182 LEU A C 1
ATOM 1380 O O . LEU A 1 182 ? 2.945 -0.048 -10.974 1.00 98.44 182 LEU A O 1
ATOM 1384 N N . ARG A 1 183 ? 1.418 -1.358 -9.998 1.00 98.38 183 ARG A N 1
ATOM 1385 C CA . ARG A 1 183 ? 0.573 -1.413 -11.197 1.00 98.38 183 ARG A CA 1
ATOM 1386 C C . ARG A 1 183 ? -0.081 -0.065 -11.456 1.00 98.38 183 ARG A C 1
ATOM 1388 O O . ARG A 1 183 ? -0.575 0.548 -10.517 1.00 98.38 183 ARG A O 1
ATOM 1395 N N . ASN A 1 184 ? -0.122 0.387 -12.709 1.00 97.50 184 ASN A N 1
ATOM 1396 C CA . ASN A 1 184 ? -0.787 1.650 -13.066 1.00 97.50 184 ASN A CA 1
ATOM 1397 C C . ASN A 1 184 ? -0.324 2.841 -12.185 1.00 97.50 184 ASN A C 1
ATOM 1399 O O . ASN A 1 184 ? -1.120 3.569 -11.589 1.00 97.50 184 ASN A O 1
ATOM 1403 N N . THR A 1 185 ? 0.994 3.005 -12.046 1.00 97.50 185 THR A N 1
ATOM 1404 C CA . THR A 1 185 ? 1.620 4.051 -11.214 1.00 97.50 185 THR A CA 1
ATOM 1405 C C . THR A 1 185 ? 2.349 5.123 -12.022 1.00 97.50 185 THR A C 1
ATOM 1407 O O . THR A 1 185 ? 3.007 5.994 -11.455 1.00 97.50 185 THR A O 1
ATOM 1410 N N . GLY A 1 186 ? 2.229 5.076 -13.350 1.00 95.94 186 GLY A N 1
ATOM 1411 C CA . GLY A 1 186 ? 2.892 6.020 -14.246 1.00 95.94 186 GLY A CA 1
ATOM 1412 C C . GLY A 1 186 ? 4.390 5.760 -14.404 1.00 95.94 186 GLY A C 1
ATOM 1413 O O . GLY A 1 186 ? 5.116 6.678 -14.763 1.00 95.94 186 GLY A O 1
ATOM 1414 N N . MET A 1 187 ? 4.859 4.536 -14.132 1.00 95.94 187 MET A N 1
ATOM 1415 C CA . MET A 1 187 ? 6.248 4.159 -14.415 1.00 95.94 187 MET A CA 1
ATOM 1416 C C . MET A 1 187 ? 6.470 4.121 -15.927 1.00 95.94 187 MET A C 1
ATOM 1418 O O . MET A 1 187 ? 5.631 3.610 -16.674 1.00 95.94 187 MET A O 1
ATOM 1422 N N . GLU A 1 188 ? 7.612 4.624 -16.376 1.00 93.75 188 GLU A N 1
ATOM 1423 C CA . GLU A 1 188 ? 7.978 4.696 -17.784 1.00 93.75 188 GLU A CA 1
ATOM 1424 C C . GLU A 1 188 ? 8.975 3.609 -18.174 1.00 93.75 188 GLU A C 1
ATOM 1426 O O . GLU A 1 188 ? 8.809 2.997 -19.230 1.00 93.75 188 GLU A O 1
ATOM 1431 N N . THR A 1 189 ? 10.012 3.343 -17.370 1.00 92.25 189 THR A N 1
ATOM 1432 C CA . THR A 1 189 ? 11.026 2.337 -17.737 1.00 92.25 189 THR A CA 1
ATOM 1433 C C . THR A 1 189 ? 11.456 1.448 -16.566 1.00 92.25 189 THR A C 1
ATOM 1435 O O . THR A 1 189 ? 11.646 1.929 -15.448 1.00 92.25 189 THR A O 1
ATOM 1438 N N . PRO A 1 190 ? 11.719 0.144 -16.799 1.00 92.81 190 PRO A N 1
ATOM 1439 C CA . PRO A 1 190 ? 12.264 -0.724 -15.753 1.00 92.81 190 PRO A CA 1
ATOM 1440 C C . PRO A 1 190 ? 13.618 -0.252 -15.197 1.00 92.81 190 PRO A C 1
ATOM 1442 O O . PRO A 1 190 ? 13.917 -0.490 -14.031 1.00 92.81 190 PRO A O 1
ATOM 1445 N N . THR A 1 191 ? 14.448 0.414 -16.010 1.00 91.44 191 THR A N 1
ATOM 1446 C CA . THR A 1 191 ? 15.762 0.916 -15.564 1.00 91.44 191 THR A CA 1
ATOM 1447 C C . THR A 1 191 ? 15.623 2.078 -14.579 1.00 91.44 191 THR A C 1
ATOM 1449 O O . THR A 1 191 ? 16.339 2.102 -13.579 1.00 91.44 191 THR A O 1
ATOM 1452 N N . ASP A 1 192 ? 14.684 2.997 -14.815 1.00 92.06 192 ASP A N 1
ATOM 1453 C CA . ASP A 1 192 ? 14.426 4.111 -13.897 1.00 92.06 192 ASP A CA 1
ATOM 1454 C C . ASP A 1 192 ? 13.823 3.608 -12.576 1.00 92.06 192 ASP A C 1
ATOM 1456 O O . ASP A 1 192 ?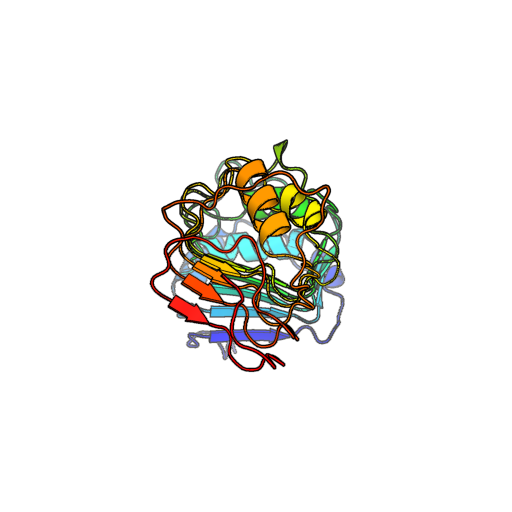 14.246 4.034 -11.500 1.00 92.06 192 ASP A O 1
ATOM 1460 N N . VAL A 1 193 ? 12.925 2.615 -12.639 1.00 94.69 193 VAL A N 1
ATOM 1461 C CA . VAL A 1 193 ? 12.409 1.934 -11.439 1.00 94.69 193 VAL A CA 1
ATOM 1462 C C . VAL A 1 193 ? 13.539 1.267 -10.659 1.00 94.69 193 VAL A C 1
ATOM 1464 O O . VAL A 1 193 ? 13.627 1.433 -9.446 1.00 94.69 193 VAL A O 1
ATOM 1467 N N . CYS A 1 194 ? 14.441 0.553 -11.334 1.00 94.44 194 CYS A N 1
ATOM 1468 C CA . CYS A 1 194 ? 15.611 -0.039 -10.691 1.00 94.44 194 CYS A CA 1
ATOM 1469 C C . CYS A 1 194 ? 16.436 1.026 -9.948 1.00 94.44 194 CYS A C 1
ATOM 1471 O O . CYS A 1 194 ? 16.797 0.828 -8.786 1.00 94.44 194 CYS A O 1
ATOM 1473 N N . ALA A 1 195 ? 16.710 2.167 -10.592 1.00 92.50 195 ALA A N 1
ATOM 1474 C CA . ALA A 1 195 ? 17.479 3.248 -9.983 1.00 92.50 195 ALA A CA 1
ATOM 1475 C C . ALA A 1 195 ? 16.764 3.839 -8.756 1.00 92.50 195 ALA A C 1
ATOM 1477 O O . ALA A 1 195 ? 17.410 4.100 -7.740 1.00 92.50 195 ALA A O 1
ATOM 1478 N N . ALA A 1 196 ? 15.437 3.989 -8.817 1.00 93.06 196 ALA A N 1
ATOM 1479 C CA . ALA A 1 196 ? 14.623 4.429 -7.688 1.00 93.06 196 ALA A CA 1
ATOM 1480 C C . ALA A 1 196 ? 14.683 3.442 -6.507 1.00 93.06 196 ALA A C 1
ATOM 1482 O O . ALA A 1 196 ? 14.894 3.858 -5.369 1.00 93.06 196 ALA A O 1
ATOM 1483 N N . LEU A 1 197 ? 14.579 2.134 -6.768 1.00 94.50 197 LEU A N 1
ATOM 1484 C CA . LEU A 1 197 ? 14.701 1.100 -5.733 1.00 94.50 197 LEU A CA 1
ATOM 1485 C C . LEU A 1 197 ? 16.080 1.117 -5.066 1.00 94.50 197 LEU A C 1
ATOM 1487 O O . LEU A 1 197 ? 16.173 1.043 -3.838 1.00 94.50 197 LEU A O 1
ATOM 1491 N N . ALA A 1 198 ? 17.142 1.270 -5.862 1.00 91.69 198 ALA A N 1
ATOM 1492 C CA . ALA A 1 198 ? 18.505 1.388 -5.358 1.00 91.69 198 ALA A CA 1
ATOM 1493 C C . ALA A 1 198 ? 18.684 2.638 -4.480 1.00 91.69 198 ALA A C 1
ATOM 1495 O O . ALA A 1 198 ? 19.269 2.541 -3.402 1.00 91.69 198 ALA A O 1
ATOM 1496 N N . ALA A 1 199 ? 18.136 3.786 -4.895 1.00 90.38 199 ALA A N 1
ATOM 1497 C CA . ALA A 1 199 ? 18.188 5.032 -4.127 1.00 90.38 199 ALA A CA 1
ATOM 1498 C C . ALA A 1 199 ? 17.449 4.932 -2.780 1.00 90.38 199 ALA A C 1
ATOM 1500 O O . ALA A 1 199 ? 17.905 5.488 -1.782 1.00 90.38 199 ALA A O 1
ATOM 1501 N N . SER A 1 200 ? 16.342 4.189 -2.734 1.00 90.44 200 SER A N 1
ATOM 1502 C CA . SER A 1 200 ? 15.566 3.948 -1.511 1.00 90.44 200 SER A CA 1
ATOM 1503 C C . SER A 1 200 ? 16.099 2.795 -0.648 1.00 90.44 200 SER A C 1
ATOM 1505 O O . SER A 1 200 ? 15.600 2.566 0.455 1.00 90.44 200 SER A O 1
ATOM 1507 N N . GLY A 1 201 ? 17.104 2.052 -1.126 1.00 91.50 201 GLY A N 1
ATOM 1508 C CA . GLY A 1 201 ? 17.666 0.893 -0.426 1.00 91.50 201 GLY A CA 1
ATOM 1509 C C . GLY A 1 201 ? 16.704 -0.297 -0.322 1.00 91.50 201 GLY A C 1
ATOM 1510 O O . GLY A 1 201 ? 16.850 -1.122 0.577 1.00 91.50 201 GLY A O 1
ATOM 1511 N N . VAL A 1 202 ? 15.715 -0.383 -1.215 1.00 93.69 202 VAL A N 1
ATOM 1512 C CA . VAL A 1 202 ? 14.681 -1.426 -1.216 1.00 93.69 202 VAL A CA 1
ATOM 1513 C C . VAL A 1 202 ? 15.054 -2.522 -2.211 1.00 93.69 202 VAL A C 1
ATOM 1515 O O . VAL A 1 202 ? 15.403 -2.246 -3.357 1.00 93.69 202 VAL A O 1
ATOM 1518 N N . GLN A 1 203 ? 14.974 -3.781 -1.781 1.00 93.38 203 GLN A N 1
ATOM 1519 C CA . GLN A 1 203 ? 15.404 -4.937 -2.573 1.00 93.38 203 GLN A CA 1
ATOM 1520 C C . GLN A 1 203 ? 14.319 -6.025 -2.586 1.00 93.38 203 GLN A C 1
ATOM 1522 O O . GLN A 1 203 ? 14.408 -6.991 -1.827 1.00 93.38 203 GLN A O 1
ATOM 1527 N N . PRO A 1 204 ? 13.269 -5.874 -3.415 1.00 96.56 204 PRO A N 1
ATOM 1528 C CA . PRO A 1 204 ? 12.175 -6.833 -3.448 1.00 96.56 204 PRO A CA 1
ATOM 1529 C C . PRO A 1 204 ? 12.596 -8.129 -4.154 1.00 96.56 204 PRO A C 1
ATOM 1531 O O . PRO A 1 204 ? 13.453 -8.135 -5.038 1.00 96.56 204 PRO A O 1
ATOM 1534 N N . HIS A 1 205 ? 11.936 -9.224 -3.791 1.00 97.81 205 HIS A N 1
ATOM 1535 C CA . HIS A 1 205 ? 12.021 -10.507 -4.485 1.00 97.81 205 HIS A CA 1
ATOM 1536 C C . HIS A 1 205 ? 11.086 -10.539 -5.697 1.00 97.81 205 HIS A C 1
ATOM 1538 O O . HIS A 1 205 ? 11.473 -11.027 -6.755 1.00 97.81 205 HIS A O 1
ATOM 1544 N N . SER A 1 206 ? 9.882 -9.979 -5.562 1.00 98.50 206 SER A N 1
ATOM 1545 C CA . SER A 1 206 ? 8.900 -9.870 -6.639 1.00 98.50 206 SER A CA 1
ATOM 1546 C C . SER A 1 206 ? 8.546 -8.412 -6.892 1.00 98.50 206 SER A C 1
ATOM 1548 O O . SER A 1 206 ? 8.173 -7.691 -5.964 1.00 98.50 206 SER A O 1
ATOM 1550 N N . LEU A 1 207 ? 8.624 -8.003 -8.157 1.00 98.56 207 LEU A N 1
ATOM 1551 C CA . LEU A 1 207 ? 8.253 -6.672 -8.618 1.00 98.56 207 LEU A CA 1
ATOM 1552 C C . LEU A 1 207 ? 7.174 -6.770 -9.698 1.00 98.56 207 LEU A C 1
ATOM 1554 O O . LEU A 1 207 ? 7.366 -7.415 -10.728 1.00 98.56 207 LEU A O 1
ATOM 1558 N N . ASP A 1 208 ? 6.049 -6.102 -9.471 1.00 98.69 208 ASP A N 1
ATOM 1559 C CA . ASP A 1 208 ? 4.941 -6.041 -10.420 1.00 98.69 208 ASP A CA 1
ATOM 1560 C C . ASP A 1 208 ? 4.794 -4.626 -10.987 1.00 98.69 208 ASP A C 1
ATOM 1562 O O . ASP A 1 208 ? 4.414 -3.699 -10.272 1.00 98.69 208 ASP A O 1
ATOM 1566 N N . LEU A 1 209 ? 5.120 -4.472 -12.273 1.00 98.25 209 LEU A N 1
ATOM 1567 C CA . LEU A 1 209 ? 4.995 -3.232 -13.044 1.00 98.25 209 LEU A CA 1
ATOM 1568 C C . LEU A 1 209 ? 3.899 -3.332 -14.113 1.00 98.25 209 LEU A C 1
ATOM 1570 O O . LEU A 1 209 ? 3.873 -2.509 -15.034 1.00 98.25 209 LEU A O 1
ATOM 1574 N N . SER A 1 210 ? 3.014 -4.328 -14.025 1.00 98.19 210 SER A N 1
ATOM 1575 C CA . SER A 1 210 ? 1.943 -4.511 -15.003 1.00 98.19 210 SER A CA 1
ATOM 1576 C C . SER A 1 210 ? 1.032 -3.282 -15.098 1.00 98.19 210 SER A C 1
ATOM 1578 O O . SER A 1 210 ? 0.968 -2.448 -14.192 1.00 98.19 210 SER A O 1
ATOM 1580 N N . HIS A 1 211 ? 0.347 -3.124 -16.230 1.00 97.81 211 HIS A N 1
ATOM 1581 C CA . HIS A 1 211 ? -0.561 -1.994 -16.485 1.00 97.81 211 HIS A CA 1
ATOM 1582 C C . HIS A 1 211 ? 0.084 -0.591 -16.460 1.00 97.81 211 HIS A C 1
ATOM 1584 O O . HIS A 1 211 ? -0.628 0.411 -16.429 1.00 97.81 211 HIS A O 1
ATOM 1590 N N . ASN A 1 212 ? 1.415 -0.477 -16.494 1.00 97.38 212 ASN A N 1
ATOM 1591 C CA . ASN A 1 212 ? 2.092 0.793 -16.771 1.00 97.38 212 ASN A CA 1
ATOM 1592 C C . ASN A 1 212 ? 2.312 0.977 -18.275 1.00 97.38 212 ASN A C 1
ATOM 1594 O O . ASN A 1 212 ? 2.484 0.006 -19.001 1.00 97.38 212 ASN A O 1
ATOM 1598 N N . SER A 1 213 ? 2.368 2.220 -18.753 1.00 95.38 213 SER A N 1
ATOM 1599 C CA . SER A 1 213 ? 2.698 2.512 -20.157 1.00 95.38 213 SER A CA 1
ATOM 1600 C C . SER A 1 213 ? 4.216 2.490 -20.374 1.00 95.38 213 SER A C 1
ATOM 1602 O O . SER A 1 213 ? 4.843 3.534 -20.558 1.00 95.38 213 SER A O 1
ATOM 1604 N N . LEU A 1 214 ? 4.812 1.296 -20.309 1.00 94.31 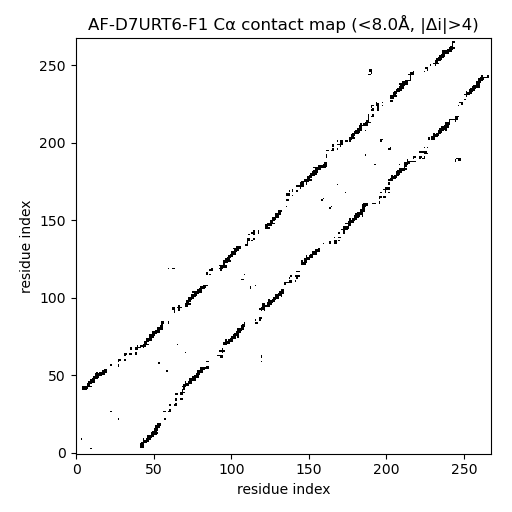214 LEU A N 1
ATOM 1605 C CA . LEU A 1 214 ? 6.265 1.133 -20.313 1.00 94.31 214 LEU A CA 1
ATOM 1606 C C . LEU A 1 214 ? 6.878 1.382 -21.698 1.00 94.31 214 LEU A C 1
ATOM 1608 O O . LEU A 1 214 ? 6.370 0.947 -22.733 1.00 94.31 214 LEU A O 1
ATOM 1612 N N . ARG A 1 215 ? 8.045 2.025 -21.713 1.00 90.56 215 ARG A N 1
ATOM 1613 C CA . ARG A 1 215 ? 8.880 2.245 -22.897 1.00 90.56 215 ARG A CA 1
ATOM 1614 C C . ARG A 1 215 ? 10.044 1.256 -22.912 1.00 90.56 215 ARG A C 1
ATOM 1616 O O . ARG A 1 215 ? 10.661 0.967 -21.890 1.00 90.56 215 ARG A O 1
ATOM 1623 N N . ALA A 1 216 ? 10.378 0.753 -24.100 1.00 82.06 216 ALA A N 1
ATOM 1624 C CA . ALA A 1 216 ? 11.453 -0.229 -24.263 1.00 82.06 216 ALA A CA 1
ATOM 1625 C C . ALA A 1 216 ? 12.862 0.395 -24.267 1.00 82.06 216 ALA A C 1
ATOM 1627 O O . ALA A 1 216 ? 13.855 -0.265 -23.943 1.00 82.06 216 ALA A O 1
ATOM 1628 N N . THR A 1 217 ? 12.967 1.663 -24.667 1.00 76.75 217 THR A N 1
ATOM 1629 C CA . THR A 1 217 ? 14.230 2.399 -24.704 1.00 76.75 217 THR A CA 1
ATOM 1630 C C . THR A 1 217 ? 14.557 2.932 -23.321 1.00 76.75 217 THR A C 1
ATOM 1632 O O . THR A 1 217 ? 13.783 3.710 -22.767 1.00 76.75 217 THR A O 1
ATOM 1635 N N . ALA A 1 218 ? 15.722 2.554 -22.795 1.00 67.75 218 ALA A N 1
ATOM 1636 C CA . ALA A 1 218 ? 16.264 3.196 -21.607 1.00 67.75 218 ALA A CA 1
ATOM 1637 C C . ALA A 1 218 ? 16.423 4.698 -21.868 1.00 67.75 218 ALA A C 1
ATOM 1639 O O . ALA A 1 218 ? 16.850 5.100 -22.956 1.00 67.75 218 ALA A O 1
ATOM 1640 N N . ASN A 1 219 ? 16.095 5.513 -20.870 1.00 66.31 219 ASN A N 1
ATOM 1641 C CA . ASN A 1 219 ? 16.410 6.927 -20.908 1.00 66.31 219 ASN A CA 1
ATOM 1642 C C . ASN A 1 219 ? 17.948 7.071 -20.992 1.00 66.31 219 ASN A C 1
ATOM 1644 O O . ASN A 1 219 ? 18.648 6.538 -20.131 1.00 66.31 219 ASN A O 1
ATOM 1648 N N . PRO A 1 220 ? 18.509 7.730 -22.025 1.00 63.00 220 PRO A N 1
ATOM 1649 C CA . PRO A 1 220 ? 19.961 7.839 -22.194 1.00 63.00 220 PRO A CA 1
ATOM 1650 C C . PRO A 1 220 ? 20.649 8.586 -21.044 1.00 63.00 220 PRO A C 1
ATOM 1652 O O . PRO A 1 220 ? 21.855 8.443 -20.859 1.00 63.00 220 PRO A O 1
ATOM 1655 N N . SER A 1 221 ? 19.888 9.359 -20.267 1.00 65.06 221 SER A N 1
ATOM 1656 C CA . SER A 1 221 ? 20.348 10.049 -19.062 1.00 65.06 221 SER A CA 1
ATOM 1657 C C . SER A 1 221 ? 20.153 9.235 -17.778 1.00 65.06 221 SER A C 1
ATOM 1659 O O . SER A 1 221 ? 20.571 9.693 -16.715 1.00 65.06 221 SER A O 1
ATOM 1661 N N . ALA A 1 222 ? 19.518 8.059 -17.842 1.00 63.16 222 ALA A N 1
ATOM 1662 C CA . ALA A 1 222 ? 19.319 7.221 -16.669 1.00 63.16 222 ALA A CA 1
ATOM 1663 C C . ALA A 1 222 ? 20.654 6.625 -16.202 1.00 63.16 222 ALA A C 1
ATOM 1665 O O . ALA A 1 222 ? 21.420 6.093 -17.018 1.00 63.16 222 ALA A O 1
ATOM 1666 N N . PRO A 1 223 ? 20.951 6.678 -14.892 1.00 66.00 223 PRO A N 1
ATOM 1667 C CA . PRO A 1 223 ? 22.126 6.021 -14.351 1.00 66.00 223 PRO A CA 1
ATOM 1668 C C . PRO A 1 223 ? 22.052 4.518 -14.629 1.00 66.00 223 PRO A C 1
ATOM 1670 O O . PRO A 1 223 ? 20.983 3.906 -14.605 1.00 66.00 223 PRO A O 1
ATOM 1673 N N . ARG A 1 224 ? 23.212 3.901 -14.883 1.00 72.69 224 ARG A N 1
ATOM 1674 C CA . ARG A 1 224 ? 23.295 2.441 -14.978 1.00 72.69 224 ARG A CA 1
ATOM 1675 C C . ARG A 1 224 ? 22.834 1.850 -13.652 1.00 72.69 224 ARG A C 1
ATOM 1677 O O . ARG A 1 224 ? 23.513 2.016 -12.642 1.00 72.69 224 ARG A O 1
ATOM 1684 N N . CYS A 1 225 ? 21.701 1.163 -13.672 1.00 83.38 225 CYS A N 1
ATOM 1685 C CA . CYS A 1 225 ? 21.204 0.472 -12.500 1.00 83.38 225 CYS A CA 1
ATOM 1686 C C . CYS A 1 225 ? 21.653 -0.989 -12.484 1.00 83.38 225 CYS A C 1
ATOM 1688 O O . CYS A 1 225 ? 21.666 -1.665 -13.515 1.00 83.38 225 CYS A O 1
ATOM 1690 N N . VAL A 1 226 ? 21.997 -1.472 -11.291 1.00 89.12 226 VAL A N 1
ATOM 1691 C CA . VAL A 1 226 ? 22.241 -2.885 -11.016 1.00 89.12 226 VAL A CA 1
ATOM 1692 C C . VAL A 1 226 ? 21.058 -3.403 -10.213 1.00 89.12 226 VAL A C 1
ATOM 1694 O O . VAL A 1 226 ? 20.827 -2.968 -9.088 1.00 89.12 226 VAL A O 1
ATOM 1697 N N . TRP A 1 227 ? 20.308 -4.331 -10.800 1.00 93.12 227 TRP A N 1
ATOM 1698 C CA . TRP A 1 227 ? 19.218 -5.003 -10.102 1.00 93.12 227 TRP A CA 1
ATOM 1699 C C . TRP A 1 227 ? 19.738 -5.787 -8.899 1.00 93.12 227 TRP A C 1
ATOM 1701 O O . TRP A 1 227 ? 20.814 -6.387 -8.960 1.00 93.12 227 TRP A O 1
ATOM 1711 N N . SER A 1 228 ? 18.951 -5.819 -7.821 1.00 90.94 228 SER A N 1
ATOM 1712 C CA . SER A 1 228 ? 19.259 -6.680 -6.679 1.00 90.94 228 SER A CA 1
ATOM 1713 C C . SER A 1 228 ? 19.305 -8.144 -7.117 1.00 90.94 228 SER A C 1
ATOM 1715 O O . SER A 1 228 ? 18.448 -8.610 -7.869 1.00 90.94 228 SER A O 1
ATOM 1717 N N . SER A 1 229 ? 20.286 -8.886 -6.603 1.00 91.88 229 SER A N 1
ATOM 1718 C CA . SER A 1 229 ? 20.411 -10.329 -6.821 1.00 91.88 229 SER A CA 1
ATOM 1719 C C . SER A 1 229 ? 19.279 -11.139 -6.180 1.00 91.88 229 SER A C 1
ATOM 1721 O O . SER A 1 229 ? 19.102 -12.304 -6.536 1.00 91.88 229 SER A O 1
ATOM 1723 N N . ALA A 1 230 ? 18.521 -10.539 -5.255 1.00 93.31 230 ALA A N 1
ATOM 1724 C CA . ALA A 1 230 ? 17.351 -11.148 -4.630 1.00 93.31 230 ALA A CA 1
ATOM 1725 C C . ALA A 1 230 ? 16.104 -11.136 -5.534 1.00 93.31 230 ALA A C 1
ATOM 1727 O O . ALA A 1 230 ? 15.191 -11.934 -5.310 1.00 93.31 230 ALA A O 1
ATOM 1728 N N . LEU A 1 231 ? 16.057 -10.267 -6.555 1.00 97.25 231 LEU A N 1
ATOM 1729 C CA . LEU A 1 231 ? 14.912 -10.172 -7.457 1.00 97.25 231 LEU A CA 1
ATOM 1730 C C . LEU A 1 231 ? 14.781 -11.462 -8.276 1.00 97.25 231 LEU A C 1
ATOM 1732 O O . LEU A 1 231 ? 15.682 -11.841 -9.023 1.00 97.25 231 LEU A O 1
ATOM 1736 N N . ASN A 1 232 ? 13.642 -12.135 -8.137 1.00 97.38 232 ASN A N 1
ATOM 1737 C CA . ASN A 1 232 ? 13.364 -13.426 -8.758 1.00 97.38 232 ASN A CA 1
ATOM 1738 C C . ASN A 1 232 ? 12.176 -13.391 -9.728 1.00 97.38 232 ASN A C 1
ATOM 1740 O O . ASN A 1 232 ? 12.111 -14.229 -10.628 1.00 97.38 232 ASN A O 1
ATOM 1744 N N . SER A 1 233 ? 11.266 -12.435 -9.565 1.00 98.31 233 SER A N 1
ATOM 1745 C CA . SER A 1 233 ? 10.017 -12.350 -10.309 1.00 98.31 233 SER A CA 1
ATOM 1746 C C . SER A 1 233 ? 9.793 -10.918 -10.766 1.00 98.31 233 SER A C 1
ATOM 1748 O O . SER A 1 233 ? 9.828 -9.985 -9.959 1.00 98.31 233 SER A O 1
ATOM 1750 N N . LEU A 1 234 ? 9.571 -10.750 -12.066 1.00 98.31 234 LEU A N 1
ATOM 1751 C CA . LEU A 1 234 ? 9.259 -9.462 -12.670 1.00 98.31 234 LEU A CA 1
ATOM 1752 C C . LEU A 1 234 ? 8.038 -9.602 -13.576 1.00 98.31 234 LEU A C 1
ATOM 1754 O O . LEU A 1 234 ? 8.058 -10.373 -14.537 1.00 98.31 234 LEU A O 1
ATOM 1758 N N . ASN A 1 235 ? 6.991 -8.832 -13.287 1.00 98.56 235 ASN A N 1
ATOM 1759 C CA . ASN A 1 235 ? 5.791 -8.778 -14.113 1.00 98.56 235 ASN A CA 1
ATOM 1760 C C . ASN A 1 235 ? 5.741 -7.469 -14.908 1.00 98.56 235 ASN A C 1
ATOM 1762 O O . ASN A 1 235 ? 5.683 -6.387 -14.327 1.00 98.56 235 ASN A O 1
ATOM 1766 N N . LEU A 1 236 ? 5.767 -7.584 -16.237 1.00 97.94 236 LEU A N 1
ATOM 1767 C CA . LEU A 1 236 ? 5.661 -6.496 -17.214 1.00 97.94 236 LEU A CA 1
ATOM 1768 C C . LEU A 1 236 ? 4.458 -6.710 -18.155 1.00 97.94 236 LEU A C 1
ATOM 1770 O O . LEU A 1 236 ? 4.456 -6.233 -19.294 1.00 97.94 236 LEU A O 1
ATOM 1774 N N . SER A 1 237 ? 3.462 -7.488 -17.726 1.00 98.06 237 SER A N 1
ATOM 1775 C CA . SER A 1 237 ? 2.268 -7.772 -18.523 1.00 98.06 237 SER A CA 1
ATOM 1776 C C . SER A 1 237 ? 1.383 -6.536 -18.700 1.00 98.06 237 SER A C 1
ATOM 1778 O O . SER A 1 237 ? 1.424 -5.592 -17.907 1.00 98.06 237 SER A O 1
ATOM 1780 N N . PHE A 1 238 ? 0.583 -6.519 -19.770 1.00 97.56 238 PHE A N 1
ATOM 1781 C CA . PHE A 1 238 ? -0.348 -5.417 -20.074 1.00 97.56 238 PHE A CA 1
ATOM 1782 C C . PHE A 1 238 ? 0.310 -4.028 -20.117 1.00 97.56 238 PHE A C 1
ATOM 1784 O O . PHE A 1 238 ? -0.345 -3.018 -19.866 1.00 97.56 238 PHE A O 1
ATOM 1791 N N . ALA A 1 239 ? 1.603 -3.963 -20.439 1.00 96.25 239 ALA A N 1
ATOM 1792 C CA . ALA A 1 239 ? 2.371 -2.727 -20.379 1.00 96.25 239 ALA A CA 1
ATOM 1793 C C . ALA A 1 239 ? 2.453 -1.975 -21.721 1.00 96.25 239 ALA A C 1
ATOM 1795 O O . ALA A 1 239 ? 3.114 -0.945 -21.839 1.00 96.25 239 ALA A O 1
ATOM 1796 N N . GLY A 1 240 ? 1.811 -2.512 -22.765 1.00 94.81 240 GLY A N 1
ATOM 1797 C CA . GLY A 1 240 ? 1.839 -1.935 -24.111 1.00 94.81 240 GLY A CA 1
ATOM 1798 C C . GLY A 1 240 ? 3.205 -2.019 -24.798 1.00 94.81 240 GLY A C 1
ATOM 1799 O O . GLY A 1 240 ? 3.416 -1.336 -25.797 1.00 94.81 240 GLY A O 1
ATOM 1800 N N . LEU A 1 241 ? 4.120 -2.858 -24.302 1.00 94.50 241 LEU A N 1
ATOM 1801 C CA . LEU A 1 241 ? 5.477 -2.974 -24.829 1.00 94.50 241 LEU A CA 1
ATOM 1802 C C . LEU A 1 241 ? 5.467 -3.471 -26.276 1.00 94.50 241 LEU A C 1
ATOM 1804 O O . LEU A 1 241 ? 4.935 -4.539 -26.573 1.00 94.50 241 LEU A O 1
ATOM 1808 N N . GLU A 1 242 ? 6.115 -2.728 -27.169 1.00 92.94 242 GLU A N 1
ATOM 1809 C CA . GLU A 1 242 ? 6.325 -3.141 -28.566 1.00 92.94 242 GLU A CA 1
ATOM 1810 C C . GLU A 1 242 ? 7.629 -3.931 -28.752 1.00 92.94 242 GLU A C 1
ATOM 1812 O O . GLU A 1 242 ? 7.787 -4.697 -29.703 1.00 92.94 242 GLU A O 1
ATOM 1817 N N . GLN A 1 243 ? 8.575 -3.750 -27.829 1.00 91.31 243 GLN A N 1
ATOM 1818 C CA . GLN A 1 243 ? 9.873 -4.417 -27.798 1.00 91.31 243 GLN A CA 1
ATOM 1819 C C . GLN A 1 243 ? 10.216 -4.792 -26.356 1.00 91.31 243 GLN A C 1
ATOM 1821 O O . GLN A 1 243 ? 9.757 -4.147 -25.413 1.00 91.31 243 GLN A O 1
ATOM 1826 N N . VAL A 1 244 ? 11.058 -5.811 -26.185 1.00 90.94 244 VAL A N 1
ATOM 1827 C CA . VAL A 1 244 ? 11.587 -6.170 -24.864 1.00 90.94 244 VAL A CA 1
ATOM 1828 C C . VAL A 1 244 ? 12.441 -5.005 -24.335 1.00 90.94 244 VAL A C 1
ATOM 1830 O O . VAL A 1 244 ? 13.350 -4.568 -25.051 1.00 90.94 244 VAL A O 1
ATOM 1833 N N . PRO A 1 245 ? 12.174 -4.489 -23.119 1.00 89.75 245 PRO A N 1
ATOM 1834 C CA . PRO A 1 245 ? 12.947 -3.396 -22.545 1.00 89.75 245 PRO A CA 1
ATOM 1835 C C . PRO A 1 245 ? 14.425 -3.734 -22.400 1.00 89.75 245 PRO A C 1
ATOM 1837 O O . PRO A 1 245 ? 14.805 -4.869 -22.109 1.00 89.75 245 PRO A O 1
ATOM 1840 N N . ARG A 1 246 ? 15.273 -2.718 -22.554 1.00 86.50 246 ARG A N 1
ATOM 1841 C CA . ARG A 1 246 ? 16.689 -2.832 -22.190 1.00 86.50 246 ARG A CA 1
ATOM 1842 C C . ARG A 1 246 ? 16.864 -2.737 -20.675 1.00 86.50 246 ARG A C 1
ATOM 1844 O O . ARG A 1 246 ? 16.027 -2.173 -19.977 1.00 86.50 246 ARG A O 1
ATOM 1851 N N . GLY A 1 247 ? 17.985 -3.263 -20.184 1.00 86.44 247 GLY A N 1
ATOM 1852 C CA . GLY A 1 247 ? 18.351 -3.148 -18.771 1.00 86.44 247 GLY A CA 1
ATOM 1853 C C . GLY A 1 247 ? 17.511 -4.020 -17.841 1.00 86.44 247 GLY A C 1
ATOM 1854 O O . GLY A 1 247 ? 17.349 -3.663 -16.682 1.00 86.44 247 GLY A O 1
ATOM 1855 N N . LEU A 1 248 ? 16.966 -5.138 -18.328 1.00 91.06 248 LEU A N 1
ATOM 1856 C CA . LEU A 1 248 ? 16.348 -6.156 -17.474 1.00 91.06 248 LEU A CA 1
ATOM 1857 C C . LEU A 1 248 ? 17.411 -6.893 -16.633 1.00 91.06 248 LEU A C 1
ATOM 1859 O O . LEU A 1 248 ? 18.580 -6.936 -17.030 1.00 91.06 248 LEU A O 1
ATOM 1863 N N . PRO A 1 249 ? 17.029 -7.492 -15.490 1.00 92.00 249 PRO A N 1
ATOM 1864 C CA . PRO A 1 249 ? 17.935 -8.324 -14.706 1.00 92.00 249 PRO A CA 1
ATOM 1865 C C . PRO A 1 249 ? 18.468 -9.495 -15.540 1.00 92.00 249 PRO A C 1
ATOM 1867 O O . PRO A 1 249 ? 17.728 -10.119 -16.298 1.00 92.00 249 PRO A O 1
ATOM 1870 N N . ALA A 1 250 ? 19.744 -9.840 -15.360 1.00 90.62 250 ALA A N 1
ATOM 1871 C CA . ALA A 1 250 ? 20.360 -10.962 -16.075 1.00 90.62 250 ALA A CA 1
ATOM 1872 C C . ALA A 1 250 ? 19.824 -12.337 -15.629 1.00 90.62 250 ALA A C 1
ATOM 1874 O O . ALA A 1 250 ? 19.964 -13.319 -16.355 1.00 90.62 25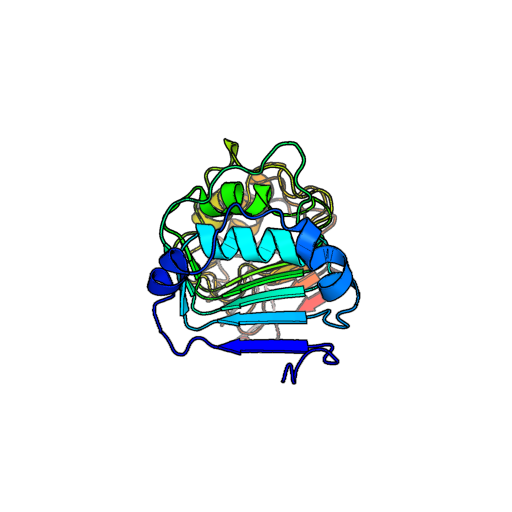0 ALA A O 1
ATOM 1875 N N . LYS A 1 251 ? 19.234 -12.418 -14.430 1.00 93.75 251 LYS A N 1
ATOM 1876 C CA . LYS A 1 251 ? 18.696 -13.644 -13.839 1.00 93.75 251 LYS A CA 1
ATOM 1877 C C . LYS A 1 251 ? 17.343 -13.356 -13.199 1.00 93.75 251 LYS A C 1
ATOM 1879 O O . LYS A 1 251 ? 17.244 -12.473 -12.358 1.00 93.75 251 LYS A O 1
ATOM 1884 N N . LEU A 1 252 ? 16.340 -14.137 -13.583 1.00 96.56 252 LEU A N 1
ATOM 1885 C CA . LEU A 1 252 ? 15.007 -14.188 -12.989 1.00 96.56 252 LEU A CA 1
ATOM 1886 C C . LEU A 1 252 ? 14.531 -15.643 -13.017 1.00 96.56 252 LEU A C 1
ATOM 1888 O O . LEU A 1 252 ? 14.918 -16.405 -13.903 1.00 96.56 252 LEU A O 1
ATOM 1892 N N . SER A 1 253 ? 13.687 -16.018 -12.061 1.00 97.31 253 SER A N 1
ATOM 1893 C CA . SER A 1 253 ? 12.941 -17.279 -12.095 1.00 97.31 253 SER A CA 1
ATOM 1894 C C . SER A 1 253 ? 11.680 -17.143 -12.946 1.00 97.31 253 SER A C 1
ATOM 1896 O O . SER A 1 253 ? 11.312 -18.078 -13.652 1.00 97.31 253 SER A O 1
ATOM 1898 N N . VAL A 1 254 ? 11.024 -15.979 -12.883 1.00 97.88 254 VAL A N 1
ATOM 1899 C CA . VAL A 1 254 ? 9.794 -15.680 -13.622 1.00 97.88 254 VAL A CA 1
ATOM 1900 C C . VAL A 1 254 ? 9.898 -14.290 -14.244 1.00 97.88 254 VAL A C 1
ATOM 1902 O O . VAL A 1 254 ? 10.215 -13.313 -13.566 1.00 97.88 254 VAL A O 1
ATOM 1905 N N . LEU A 1 255 ? 9.619 -14.206 -15.542 1.00 97.56 255 LEU A N 1
ATOM 1906 C CA . LEU A 1 255 ? 9.462 -12.954 -16.276 1.00 97.56 255 LEU A CA 1
ATOM 1907 C C . LEU A 1 255 ? 8.148 -13.026 -17.051 1.00 97.56 255 LEU A C 1
ATOM 1909 O O . LEU A 1 255 ? 8.047 -13.777 -18.021 1.00 97.56 255 LEU A O 1
ATOM 1913 N N . ASP A 1 256 ? 7.152 -12.256 -16.621 1.00 97.94 256 ASP A N 1
ATOM 1914 C CA . ASP A 1 256 ? 5.868 -12.174 -17.314 1.00 97.94 256 ASP A CA 1
ATOM 1915 C C . ASP A 1 256 ? 5.874 -11.001 -18.303 1.00 97.94 256 ASP A C 1
ATOM 1917 O O . ASP A 1 256 ? 6.004 -9.838 -17.922 1.00 97.94 256 ASP A O 1
ATOM 1921 N N . LEU A 1 257 ? 5.757 -11.326 -19.590 1.00 96.56 257 LEU A N 1
ATOM 1922 C CA . LEU A 1 257 ? 5.671 -10.385 -20.712 1.00 96.56 257 LEU A CA 1
ATOM 1923 C C . LEU A 1 257 ? 4.340 -10.518 -21.470 1.00 96.56 257 LEU A C 1
ATOM 1925 O O . LEU A 1 257 ? 4.216 -10.017 -22.592 1.00 96.56 257 LEU A O 1
ATOM 1929 N N . SER A 1 258 ? 3.353 -11.205 -20.893 1.00 96.81 258 SER A N 1
ATOM 1930 C CA . SER A 1 258 ? 2.069 -11.480 -21.536 1.00 96.81 258 SER A CA 1
ATOM 1931 C C . SER A 1 258 ? 1.280 -10.202 -21.856 1.00 96.81 258 SER A C 1
ATOM 1933 O O . SER A 1 258 ? 1.482 -9.138 -21.271 1.00 96.81 258 SER A O 1
ATOM 1935 N N . CYS A 1 259 ? 0.376 -10.294 -22.834 1.00 97.06 259 CYS A N 1
ATOM 1936 C CA . CYS A 1 259 ? -0.531 -9.203 -23.216 1.00 97.06 259 CYS A CA 1
ATOM 1937 C C . CYS A 1 259 ? 0.173 -7.877 -23.582 1.00 97.06 259 CYS A C 1
ATOM 1939 O O . CYS A 1 259 ? -0.348 -6.787 -23.346 1.00 97.06 259 CYS A O 1
ATOM 1941 N N . ASN A 1 260 ? 1.358 -7.980 -24.187 1.00 96.62 260 ASN A N 1
ATOM 1942 C CA . ASN A 1 260 ? 2.086 -6.876 -24.808 1.00 96.62 260 ASN A CA 1
ATOM 1943 C C . ASN A 1 260 ? 1.940 -6.903 -26.340 1.00 96.62 260 ASN A C 1
ATOM 1945 O O . ASN A 1 260 ? 1.340 -7.811 -26.912 1.00 96.62 260 ASN A O 1
ATOM 1949 N N . ARG A 1 261 ? 2.502 -5.902 -27.020 1.00 95.44 261 ARG A N 1
ATOM 1950 C CA . ARG A 1 261 ? 2.459 -5.733 -28.484 1.00 95.44 261 ARG A CA 1
ATOM 1951 C C . ARG A 1 261 ? 3.791 -6.112 -29.139 1.00 95.44 261 ARG A C 1
ATOM 1953 O O . ARG A 1 261 ? 4.209 -5.496 -30.117 1.00 95.44 261 ARG A O 1
ATOM 1960 N N . LEU A 1 262 ? 4.482 -7.102 -28.572 1.00 93.06 262 LEU A N 1
ATOM 1961 C CA . LEU A 1 262 ? 5.814 -7.517 -29.008 1.00 93.06 262 LEU A CA 1
ATOM 1962 C C . LEU A 1 262 ? 5.759 -8.041 -30.447 1.00 93.06 262 LEU A C 1
ATOM 1964 O O . LEU A 1 262 ? 5.096 -9.036 -30.727 1.00 93.06 262 LEU A O 1
ATOM 1968 N N . ASN A 1 263 ? 6.466 -7.377 -31.358 1.00 87.94 263 ASN A N 1
ATOM 1969 C CA . ASN A 1 263 ? 6.407 -7.682 -32.792 1.00 87.94 263 ASN A CA 1
ATOM 1970 C C . ASN A 1 263 ? 7.682 -8.339 -33.345 1.00 87.94 263 ASN A C 1
ATOM 1972 O O . ASN A 1 263 ? 7.727 -8.716 -34.517 1.00 87.94 263 ASN A O 1
ATOM 1976 N N . ARG A 1 264 ? 8.739 -8.449 -32.531 1.00 78.94 264 ARG A N 1
ATOM 1977 C CA . ARG A 1 264 ? 10.049 -8.991 -32.917 1.00 78.94 264 ARG A CA 1
ATOM 1978 C C . ARG A 1 264 ? 10.726 -9.677 -31.737 1.00 78.94 264 ARG A C 1
ATOM 1980 O O . ARG A 1 264 ? 10.502 -9.317 -30.583 1.00 78.94 264 ARG A O 1
ATOM 1987 N N . ALA A 1 265 ? 11.606 -10.626 -32.046 1.00 78.12 265 ALA A N 1
ATOM 1988 C CA . ALA A 1 265 ? 12.493 -11.222 -31.056 1.00 78.12 265 ALA A CA 1
ATOM 1989 C C . ALA A 1 265 ? 13.436 -10.160 -30.445 1.00 78.12 265 ALA A C 1
ATOM 1991 O O . ALA A 1 265 ? 13.826 -9.215 -31.146 1.00 78.12 265 ALA A O 1
ATOM 1992 N N . PRO A 1 266 ? 13.829 -10.306 -29.165 1.00 69.38 266 PRO A N 1
ATOM 1993 C CA . PRO A 1 266 ? 14.800 -9.417 -28.538 1.00 69.38 266 PRO A CA 1
ATOM 1994 C C . PRO A 1 266 ? 16.126 -9.447 -29.307 1.00 69.38 266 PRO A C 1
ATOM 1996 O O . PRO A 1 266 ? 16.651 -10.512 -29.638 1.00 69.38 266 PRO A O 1
ATOM 1999 N N . LYS A 1 267 ? 16.667 -8.264 -29.608 1.00 65.44 267 LYS A N 1
ATOM 2000 C CA . LYS A 1 267 ? 18.002 -8.130 -30.202 1.00 65.44 267 LYS A CA 1
ATOM 2001 C C . LYS A 1 267 ? 19.043 -8.345 -29.100 1.00 65.44 267 LYS A C 1
ATOM 2003 O O . LYS A 1 267 ? 18.898 -7.754 -28.032 1.00 65.44 267 LYS A O 1
ATOM 2008 N N . ARG A 1 268 ? 20.029 -9.209 -29.365 1.00 54.84 268 ARG A N 1
ATOM 2009 C CA . ARG A 1 268 ? 21.183 -9.430 -28.480 1.00 54.84 268 ARG A CA 1
ATOM 2010 C C . ARG A 1 268 ? 22.027 -8.169 -28.343 1.00 54.84 268 ARG A C 1
ATOM 2012 O O . ARG A 1 268 ? 22.105 -7.417 -29.341 1.00 54.84 268 ARG A O 1
#

Solvent-accessible surface area (backbone atoms only — not comparable to full-atom values): 13747 Å² total; per-residue (Å²): 134,81,84,67,54,79,34,45,65,47,78,48,73,49,81,64,38,72,46,60,75,46,62,85,75,48,68,59,82,56,69,46,72,83,50,27,68,68,39,46,68,33,53,36,31,34,42,38,42,28,32,25,31,40,40,25,56,59,51,53,36,49,42,46,38,47,33,48,31,62,43,31,36,42,33,41,32,48,28,42,32,40,60,65,64,76,81,68,57,93,87,61,62,36,25,60,34,42,35,41,37,38,31,42,46,45,55,59,44,57,48,42,40,67,37,54,53,51,55,50,38,34,65,64,32,27,33,42,34,47,25,44,52,86,68,59,61,46,50,53,89,65,44,71,62,32,66,50,23,30,33,42,32,43,28,52,25,55,86,37,27,46,72,39,43,37,42,51,42,34,68,75,30,47,77,45,34,32,37,38,35,40,28,30,13,47,41,46,37,70,37,52,46,40,40,26,31,60,76,18,70,48,62,39,31,31,42,34,43,25,52,12,72,38,46,36,67,67,62,92,84,54,70,91,54,77,68,55,89,63,32,32,35,42,34,48,24,51,12,64,26,52,46,73,53,52,75,63,69,97,61,63,82,41,78,41,62,50,75,42,54,63,78,61,80,78,80,131

InterPro domains:
  IPR016337 Monocyte differentiation antigen CD14 [PTHR10630] (1-267)
  IPR032675 Leucine-rich repeat domain superfamily [G3DSA:3.80.10.10] (1-268)

Foldseek 3Di:
DPPCQAPQADEAAPQQEEPVVCVVVDDLPPDLVVCLVSQQSGNHAHYEYENYEEELSVVLSVQQNQLSYNHAEYAYEHYEYDDAHDADDPPTGAREYQEYHYENYHYPVVQANQLRNVRRHDLQHAEYAHANYPALQHPLVSQAASARHAYYHDEHQQQCELVNLLSNLRAPRDVNHAYYHHANNQYAEPLSNLVSCVSSVHAYQEYEHANHQYEQEDDPPRPLGAHDPSHAYYEHANNQYCAHHPNDHPHHPYYHHYNYNDDDDHDD

Radius of gyration: 20.83 Å; Cα contacts (8 Å, |Δi|>4): 620; chains: 1; bounding box: 53×34×62 Å

Sequence (268 aa):
AFQCVAAVEVEIRGGGRSLEPLLKRVDANADPRQYADTVKALRVRRLTVGAAKVPAQLLVGALSVLAYSRLKELTLEDLEITDTMPPLPLEAKGLALSSLHLRNVSWAAGRSWLAELQQWLHPGLKALSIVQAHSLAFSCEQIRAFPDLTSLDLSDNAGLGERGLIAALCPHKFPALQNLALRNTGMETPTDVCAALAASGVQPHSLDLSHNSLRATANPSAPRCVWSSALNSLNLSFAGLEQVPRGLPAKLSVLDLSCNRLNRAPKR

Mean predicted aligned error: 5.29 Å

Organism: Callithrix jacchus (NCBI:txid9483)